Protein AF-0000000072482846 (afdb_homodimer)

Secondary structure (DSSP, 8-state):
-PPEEEEEEEE-STTSSHHHHHHHHHHS---TTPPPP-SEEEEEEEEEE-SSS--EEEEEEEEE-S-TT-HHHHHHHHTT-SEEEE---TTT--GGG--BGGGG-/-PPEEEEEEEE-STTSSHHHHHHHHHHS---TTPPPP-SEEEEEEEEEE-STT--EEEEEEEEE-S-TT-HHHHHHHHTT-SEEEE---TTT--GGG--BGGG--

Nearest PDB structures (foldseek):
  8p3h-assembly1_B  TM=8.013E-01  e=2.421E-08  Homo sapiens
  7opq-assembly1_B  TM=7.961E-01  e=3.567E-08  Homo sapiens
  7opr-assembly1_B  TM=8.068E-01  e=2.041E-07  Homo sapiens
  6hdu-assembly2_B  TM=8.375E-01  e=8.450E-07  Homo sapiens
  3bc1-assembly2_E  TM=7.506E-01  e=2.818E-07  Mus musculus

pLDDT: mean 81.74, std 16.28, range [35.56, 96.88]

Sequence (210 aa):
MEDLVYKIIVIGSVSVGKSNITSRFCDGAFYPDLVPTLGMDFKYRSCNTLEKNSRCVRLQVWDTSGQDDFVTLTTAFYRNCQGALLCFDLRTDSPSRILISGMSGMEDLVYKIIVIGSVSVGKSNITSRFCDGAFYPDLVPTLGMDFKYRSCNTLEKNSRCVRLQVWDTSGQDDFVTLTTAFYRNCQGALLCFDLRTDSPSRILISGMSG

Solvent-accessible surface area (backbone atoms only — not comparable to full-atom values): 11792 Å² total; per-residue (Å²): 123,76,66,44,76,45,34,34,32,38,40,36,49,69,83,61,44,60,67,41,52,49,33,35,70,44,68,70,39,82,56,95,81,66,74,75,59,75,63,67,47,81,52,53,35,55,28,32,40,75,54,94,82,52,32,46,37,33,42,38,39,38,39,46,31,36,71,63,82,46,48,73,75,42,42,66,63,50,56,83,40,72,28,32,36,37,38,72,42,79,90,82,39,53,68,70,35,64,35,66,57,50,59,72,113,121,76,67,45,79,44,34,33,33,38,41,38,48,68,82,59,45,60,67,41,51,49,34,35,70,42,67,70,38,80,57,96,81,65,74,75,59,77,62,66,46,79,51,53,36,56,27,33,41,75,55,94,83,53,30,45,37,34,44,38,39,38,39,46,31,39,72,64,81,46,47,71,74,41,42,66,63,49,58,84,39,73,28,32,37,36,37,71,41,77,91,82,38,53,69,69,35,64,34,66,57,54,60,71,114

InterPro domains:
  IPR001806 Small GTPase [PF00071] (7-92)
  IPR027417 P-loop containing nucleoside triphosphate hydrolase [G3DSA:3.40.50.300] (1-97)
  IPR027417 P-loop containing nucleoside triphosphate hydrolase [SSF52540] (2-91)
  IPR050227 Ras-related protein Rab [PTHR47977] (6-91)

Foldseek 3Di:
DAAAEAEEEEAEAAPLCQVQVVCCVQPVDGDPPDDQDDAKDKGKHWDWDDDPPIHIYMYIYIYGSNPPPPVVVVVVSCPRHPYYHYRHDVVPDPPVVVDPVVVPD/DAAAEAEEEEAEAAPLCQVQVVCCVQPVDGDPPDDQDDAKDKGKHWDWDDDPPIHIYMYIYIYGSNPPPPVPVVVVSCPRHPYYHYRHDVVPDPPVVVDPVVVPD

Structure (mmCIF, N/CA/C/O backbone):
data_AF-0000000072482846-model_v1
#
loop_
_entity.id
_entity.type
_entity.pdbx_description
1 polymer 'Small GTP-binding protein Rab7, putative'
#
loop_
_atom_site.group_PDB
_atom_site.id
_atom_site.type_symbol
_atom_site.label_atom_id
_atom_site.label_alt_id
_atom_site.label_comp_id
_atom_site.label_asym_id
_atom_site.label_entity_id
_atom_site.label_seq_id
_atom_site.pdbx_PDB_ins_code
_atom_site.Cartn_x
_atom_site.Cartn_y
_atom_site.Cartn_z
_atom_site.occupancy
_atom_site.B_iso_or_equiv
_atom_site.auth_seq_id
_atom_site.auth_comp_id
_atom_site.auth_asym_id
_atom_site.auth_atom_id
_atom_site.pdbx_PDB_model_num
ATOM 1 N N . MET A 1 1 ? 19.984 5.074 13.656 1 61.41 1 MET A N 1
ATOM 2 C CA . MET A 1 1 ? 18.547 5.32 13.57 1 61.41 1 MET A CA 1
ATOM 3 C C . MET A 1 1 ? 17.781 4.02 13.344 1 61.41 1 MET A C 1
ATOM 5 O O . MET A 1 1 ? 18.312 3.076 12.758 1 61.41 1 MET A O 1
ATOM 9 N N . GLU A 1 2 ? 16.812 3.826 14.055 1 72.38 2 GLU A N 1
ATOM 10 C CA . GLU A 1 2 ? 16.094 2.553 14.133 1 72.38 2 GLU A CA 1
ATOM 11 C C . GLU A 1 2 ? 15.453 2.195 12.797 1 72.38 2 GLU A C 1
ATOM 13 O O . GLU A 1 2 ? 15.031 3.08 12.055 1 72.38 2 GLU A O 1
ATOM 18 N N . ASP A 1 3 ? 15.562 1.016 12.375 1 86.44 3 ASP A N 1
ATOM 19 C CA . ASP A 1 3 ? 14.922 0.433 11.195 1 86.44 3 ASP A CA 1
ATOM 20 C C . ASP A 1 3 ? 13.406 0.573 11.266 1 86.44 3 ASP A C 1
ATOM 22 O O . ASP A 1 3 ? 12.828 0.642 12.359 1 86.44 3 ASP A O 1
ATOM 26 N N . LEU A 1 4 ? 12.805 0.999 10.203 1 91.12 4 LEU A N 1
ATOM 27 C CA . LEU A 1 4 ? 11.352 1.052 10.102 1 91.12 4 LEU A CA 1
ATOM 28 C C . LEU A 1 4 ? 10.797 -0.228 9.484 1 91.12 4 LEU A C 1
ATOM 30 O O . LEU A 1 4 ? 11.367 -0.748 8.516 1 91.12 4 LEU A O 1
ATOM 34 N N . VAL A 1 5 ? 9.805 -0.798 10.211 1 94.69 5 VAL A N 1
ATOM 35 C CA . VAL A 1 5 ? 9.148 -1.988 9.688 1 94.69 5 VAL A CA 1
ATOM 36 C C . VAL A 1 5 ? 7.66 -1.71 9.492 1 94.69 5 VAL A C 1
ATOM 38 O O . VAL A 1 5 ? 6.992 -1.206 10.398 1 94.69 5 VAL A O 1
ATOM 41 N N . TYR A 1 6 ? 7.207 -1.953 8.344 1 95.12 6 TYR A N 1
ATOM 42 C CA . TYR A 1 6 ? 5.789 -1.844 8.023 1 95.12 6 TYR A CA 1
ATO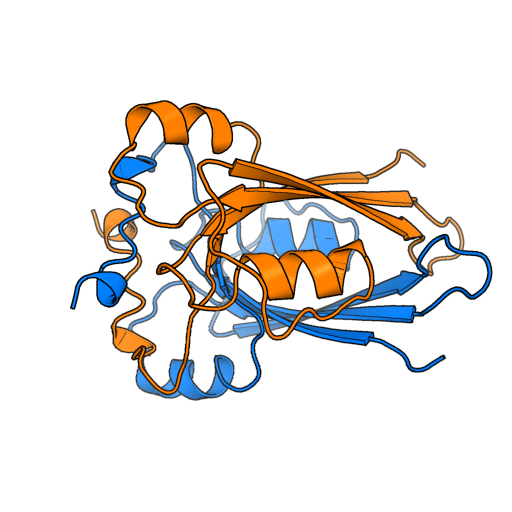M 43 C C . TYR A 1 6 ? 5.227 -3.188 7.578 1 95.12 6 TYR A C 1
ATOM 45 O O . TYR A 1 6 ? 5.902 -3.947 6.879 1 95.12 6 TYR A O 1
ATOM 53 N N . LYS A 1 7 ? 4.012 -3.391 8.047 1 95.19 7 LYS A N 1
ATOM 54 C CA . LYS A 1 7 ? 3.283 -4.59 7.645 1 95.19 7 LYS A CA 1
ATOM 55 C C . LYS A 1 7 ? 2.027 -4.23 6.855 1 95.19 7 LYS A C 1
ATOM 57 O O . LYS A 1 7 ? 1.221 -3.41 7.301 1 95.19 7 LYS A O 1
ATOM 62 N N . ILE A 1 8 ? 1.894 -4.887 5.648 1 93.5 8 ILE A N 1
ATOM 63 C CA . ILE A 1 8 ? 0.659 -4.719 4.887 1 93.5 8 ILE A CA 1
ATOM 64 C C . ILE A 1 8 ? 0.145 -6.082 4.43 1 93.5 8 ILE A C 1
ATOM 66 O O . ILE A 1 8 ? 0.91 -7.047 4.352 1 93.5 8 ILE A O 1
ATOM 70 N N . ILE A 1 9 ? -1.204 -6.07 4.23 1 90.62 9 ILE A N 1
ATOM 71 C CA . ILE A 1 9 ? -1.851 -7.23 3.625 1 90.62 9 ILE A CA 1
ATOM 72 C C . ILE A 1 9 ? -2.383 -6.863 2.242 1 90.62 9 ILE A C 1
ATOM 74 O O . ILE A 1 9 ? -2.891 -5.758 2.039 1 90.62 9 ILE A O 1
ATOM 78 N N . VAL A 1 10 ? -2.158 -7.82 1.276 1 90.38 10 VAL A N 1
ATOM 79 C CA . VAL A 1 10 ? -2.627 -7.582 -0.085 1 90.38 10 VAL A CA 1
ATOM 80 C C . VAL A 1 10 ? -3.975 -8.266 -0.295 1 90.38 10 VAL A C 1
ATOM 82 O O . VAL A 1 10 ? -4.113 -9.469 -0.057 1 90.38 10 VAL A O 1
ATOM 85 N N . ILE A 1 11 ? -4.91 -7.453 -0.709 1 84.94 11 ILE A N 1
ATOM 86 C CA . ILE A 1 11 ? -6.262 -7.969 -0.899 1 84.94 11 ILE A CA 1
ATOM 87 C C . ILE A 1 11 ? -6.777 -7.57 -2.281 1 84.94 11 ILE A C 1
ATOM 89 O O . ILE A 1 11 ? -6.234 -6.66 -2.914 1 84.94 11 ILE A O 1
ATOM 93 N N . GLY A 1 12 ? -7.844 -8.359 -2.711 1 84.19 12 GLY A N 1
ATOM 94 C CA . GLY A 1 12 ? -8.43 -8.188 -4.031 1 84.19 12 GLY A CA 1
ATOM 95 C C . GLY A 1 12 ? -8.953 -9.484 -4.621 1 84.19 12 GLY A C 1
ATOM 96 O O . GLY A 1 12 ? -8.766 -10.555 -4.039 1 84.19 12 GLY A O 1
ATOM 97 N N . SER A 1 13 ? -9.578 -9.367 -5.746 1 82.44 13 SER A N 1
ATOM 98 C CA . SER A 1 13 ? -10.18 -10.547 -6.375 1 82.44 13 SER A CA 1
ATOM 99 C C . SER A 1 13 ? -9.109 -11.547 -6.801 1 82.44 13 SER A C 1
ATOM 101 O O . SER A 1 13 ? -7.961 -11.172 -7.047 1 82.44 13 SER A O 1
ATOM 103 N N . VAL A 1 14 ? -9.539 -12.781 -6.84 1 84.31 14 VAL A N 1
ATOM 104 C CA . VAL A 1 14 ? -8.664 -13.836 -7.34 1 84.31 14 VAL A CA 1
ATOM 105 C C . VAL A 1 14 ? -8.18 -13.484 -8.742 1 84.31 14 VAL A C 1
ATOM 107 O O . VAL A 1 14 ? -8.961 -13.016 -9.578 1 84.31 14 VAL A O 1
ATOM 110 N N . SER A 1 15 ? -6.883 -13.688 -9.008 1 87.88 15 SER A N 1
ATOM 111 C CA . SER A 1 15 ? -6.242 -13.602 -10.312 1 87.88 15 SER A CA 1
ATOM 112 C C . SER A 1 15 ? -6.184 -12.156 -10.805 1 87.88 15 SER A C 1
ATOM 114 O O . SER A 1 15 ? -5.953 -11.906 -11.992 1 87.88 15 SER A O 1
ATOM 116 N N . VAL A 1 16 ? -6.434 -11.242 -9.883 1 86.94 16 VAL A N 1
ATOM 117 C CA . VAL A 1 16 ? -6.414 -9.844 -10.305 1 86.94 16 VAL A CA 1
ATOM 118 C C . VAL A 1 16 ? -4.973 -9.383 -10.492 1 86.94 16 VAL A C 1
ATOM 120 O O . VAL A 1 16 ? -4.723 -8.32 -11.078 1 86.94 16 VAL A O 1
ATOM 123 N N . GLY A 1 17 ? -3.93 -10.125 -9.867 1 91.62 17 GLY A N 1
ATOM 124 C CA . GLY A 1 17 ? -2.535 -9.742 -10.008 1 91.62 17 GLY A CA 1
ATOM 125 C C . GLY A 1 17 ? -1.854 -9.477 -8.68 1 91.62 17 GLY A C 1
ATOM 126 O O . GLY A 1 17 ? -0.788 -8.859 -8.633 1 91.62 17 GLY A O 1
ATOM 127 N N . LYS A 1 18 ? -2.469 -9.914 -7.566 1 92.19 18 LYS A N 1
ATOM 128 C CA . LYS A 1 18 ? -1.923 -9.664 -6.234 1 92.19 18 LYS A CA 1
ATOM 129 C C . LYS A 1 18 ? -0.516 -10.242 -6.102 1 92.19 18 LYS A C 1
ATOM 131 O O . LYS A 1 18 ? 0.411 -9.539 -5.691 1 92.19 18 LYS A O 1
ATOM 136 N N . SER A 1 19 ? -0.382 -11.5 -6.496 1 94.81 19 SER A N 1
ATOM 137 C CA . SER A 1 19 ? 0.907 -12.172 -6.344 1 94.81 19 SER A CA 1
ATOM 138 C C . SER A 1 19 ? 1.947 -11.578 -7.293 1 94.81 19 SER A C 1
ATOM 140 O O . SER A 1 19 ? 3.127 -11.492 -6.949 1 94.81 19 SER A O 1
ATOM 142 N N . ASN A 1 20 ? 1.511 -11.172 -8.453 1 95.5 20 ASN A N 1
ATOM 143 C CA . ASN A 1 20 ? 2.471 -10.586 -9.383 1 95.5 20 ASN A CA 1
ATOM 144 C C . ASN A 1 20 ? 2.938 -9.211 -8.914 1 95.5 20 ASN A C 1
ATOM 146 O O . ASN A 1 20 ? 4.113 -8.867 -9.055 1 95.5 20 ASN A O 1
ATOM 150 N N . ILE A 1 21 ? 2.088 -8.422 -8.375 1 94.62 21 ILE A N 1
ATOM 151 C CA . ILE A 1 21 ? 2.49 -7.129 -7.824 1 94.62 21 ILE A CA 1
ATOM 152 C C . ILE A 1 21 ? 3.438 -7.336 -6.648 1 94.62 21 ILE A C 1
ATOM 154 O O . ILE A 1 21 ? 4.426 -6.613 -6.504 1 94.62 21 ILE A O 1
ATOM 158 N N . THR A 1 22 ? 3.088 -8.289 -5.777 1 96.19 22 THR A N 1
ATOM 159 C CA . THR A 1 22 ? 3.943 -8.602 -4.637 1 96.19 22 THR A CA 1
ATOM 160 C C . THR A 1 22 ? 5.336 -9.023 -5.102 1 96.19 22 THR A C 1
ATOM 162 O O . THR A 1 22 ? 6.344 -8.531 -4.594 1 96.19 22 THR A O 1
ATOM 165 N N . SER A 1 23 ? 5.43 -9.875 -6.086 1 95.81 23 SER A N 1
ATOM 166 C CA . SER A 1 23 ? 6.715 -10.344 -6.594 1 95.81 23 SER A CA 1
ATOM 167 C C . SER A 1 23 ? 7.488 -9.219 -7.266 1 95.81 23 SER A C 1
ATOM 169 O O . SER A 1 23 ? 8.711 -9.117 -7.117 1 95.81 23 SER A O 1
ATOM 171 N N . ARG A 1 24 ? 6.805 -8.406 -8.016 1 92.56 24 ARG A N 1
ATOM 172 C CA . ARG A 1 24 ? 7.473 -7.289 -8.672 1 92.56 24 ARG A CA 1
ATOM 173 C C . ARG A 1 24 ? 8.055 -6.32 -7.648 1 92.56 24 ARG A C 1
ATOM 175 O O . ARG A 1 24 ? 9.188 -5.867 -7.789 1 92.56 24 ARG A O 1
ATOM 182 N N . PHE A 1 25 ? 7.262 -6.066 -6.652 1 93 25 PHE A N 1
ATOM 183 C CA . PHE A 1 25 ? 7.703 -5.129 -5.625 1 93 25 PHE A CA 1
ATOM 184 C C . PHE A 1 25 ? 8.82 -5.738 -4.785 1 93 25 PHE A C 1
ATOM 186 O O . PHE A 1 25 ? 9.828 -5.082 -4.52 1 93 25 PHE A O 1
ATOM 193 N N . CYS A 1 26 ? 8.688 -6.941 -4.352 1 94.88 26 CYS A N 1
ATOM 194 C CA . CYS A 1 26 ? 9.586 -7.527 -3.363 1 94.88 26 CYS A CA 1
ATOM 195 C C . CYS A 1 26 ? 10.797 -8.164 -4.039 1 94.88 26 CYS A C 1
ATOM 197 O O . CYS A 1 26 ? 11.898 -8.148 -3.494 1 94.88 26 CYS A O 1
ATOM 199 N N . ASP A 1 27 ? 10.602 -8.742 -5.219 1 91.88 27 ASP A N 1
ATOM 200 C CA . ASP A 1 27 ? 11.648 -9.555 -5.84 1 91.88 27 ASP A CA 1
ATOM 201 C C . ASP A 1 27 ? 12.141 -8.914 -7.137 1 91.88 27 ASP A C 1
ATOM 203 O O . ASP A 1 27 ? 13.156 -9.328 -7.695 1 91.88 27 ASP A O 1
ATOM 207 N N . GLY A 1 28 ? 11.453 -7.973 -7.609 1 89.19 28 GLY A N 1
ATOM 208 C CA . GLY A 1 28 ? 11.805 -7.395 -8.891 1 89.19 28 GLY A CA 1
ATOM 209 C C . GLY A 1 28 ? 11.523 -8.32 -10.062 1 89.19 28 GLY A C 1
ATOM 210 O O . GLY A 1 28 ? 12.211 -8.266 -11.086 1 89.19 28 GLY A O 1
ATOM 211 N N . ALA A 1 29 ? 10.516 -9.133 -9.867 1 91.88 29 ALA A N 1
ATOM 212 C CA . ALA A 1 29 ? 10.234 -10.141 -10.875 1 91.88 29 ALA A CA 1
ATOM 213 C C . ALA A 1 29 ? 8.75 -10.156 -11.242 1 91.88 29 ALA A C 1
ATOM 215 O O . ALA A 1 29 ? 7.895 -9.914 -10.391 1 91.88 29 ALA A O 1
ATOM 216 N N . PHE A 1 30 ? 8.523 -10.375 -12.555 1 93.06 30 PHE A N 1
ATOM 217 C CA . PHE A 1 30 ? 7.176 -10.562 -13.07 1 93.06 30 PHE A CA 1
ATOM 218 C C . PHE A 1 30 ? 7.004 -11.969 -13.633 1 93.06 30 PHE A C 1
ATOM 220 O O . PHE A 1 30 ? 7.816 -12.422 -14.438 1 93.06 30 PHE A O 1
ATOM 227 N N . TYR A 1 31 ? 5.883 -12.641 -13.211 1 95.31 31 TYR A N 1
ATOM 228 C CA . TYR A 1 31 ? 5.586 -14.008 -13.641 1 95.31 31 TYR A CA 1
ATOM 229 C C . TYR A 1 31 ? 4.25 -14.07 -14.367 1 95.31 31 TYR A C 1
ATOM 231 O O . TYR A 1 31 ? 3.191 -14.141 -13.742 1 95.31 31 TYR A O 1
ATOM 239 N N . PRO A 1 32 ? 4.254 -14.148 -15.719 1 93.25 32 PRO A N 1
ATOM 240 C CA . PRO A 1 32 ? 3.014 -14.109 -16.5 1 93.25 32 PRO A CA 1
ATOM 241 C C . PRO A 1 32 ? 2.098 -15.297 -16.219 1 93.25 32 PRO A C 1
ATOM 243 O O . PRO A 1 32 ? 0.879 -15.195 -16.375 1 93.25 32 PRO A O 1
ATOM 246 N N . ASP A 1 33 ? 2.693 -16.422 -15.82 1 93.81 33 ASP A N 1
ATOM 247 C CA . ASP A 1 33 ? 1.901 -17.625 -15.625 1 93.81 33 ASP A CA 1
ATOM 248 C C . ASP A 1 33 ? 1.811 -17.984 -14.141 1 93.81 33 ASP A C 1
ATOM 250 O O . ASP A 1 33 ? 1.802 -19.172 -13.781 1 93.81 33 ASP A O 1
ATOM 254 N N . LEU A 1 34 ? 1.766 -17.016 -13.375 1 91.94 34 LEU A N 1
ATOM 255 C CA . LEU A 1 34 ? 1.727 -17.25 -11.938 1 91.94 34 LEU A CA 1
ATOM 256 C C . LEU A 1 34 ? 0.382 -17.844 -11.523 1 91.94 34 LEU A C 1
ATOM 258 O O . LEU A 1 34 ? -0.67 -17.359 -11.938 1 91.94 34 LEU A O 1
ATOM 262 N N . VAL A 1 35 ? 0.401 -18.984 -10.75 1 91.81 35 VAL A N 1
ATOM 263 C CA . VAL A 1 35 ? -0.815 -19.641 -10.297 1 91.81 35 VAL A CA 1
ATOM 264 C C . VAL A 1 35 ? -1.396 -18.891 -9.094 1 91.81 35 VAL A C 1
ATOM 266 O O . VAL A 1 35 ? -0.655 -18.328 -8.297 1 91.81 35 VAL A O 1
ATOM 269 N N . PRO A 1 36 ? -2.734 -18.875 -8.922 1 91.25 36 PRO A N 1
ATOM 270 C CA . PRO A 1 36 ? -3.363 -18.188 -7.793 1 91.25 36 PRO A CA 1
ATOM 271 C C . PRO A 1 36 ? -2.828 -18.656 -6.445 1 91.25 36 PRO A C 1
ATOM 273 O O . PRO A 1 36 ? -2.543 -19.859 -6.273 1 91.25 36 PRO A O 1
ATOM 276 N N . THR A 1 37 ? -2.623 -17.719 -5.559 1 88.81 37 THR A N 1
ATOM 277 C CA . THR A 1 37 ? -2.123 -18.031 -4.223 1 88.81 37 THR A CA 1
ATOM 278 C C . THR A 1 37 ? -3.119 -18.891 -3.457 1 88.81 37 THR A C 1
ATOM 280 O O . THR A 1 37 ? -4.316 -18.594 -3.434 1 88.81 37 THR A O 1
ATOM 283 N N . LEU A 1 38 ? -2.617 -19.938 -3.002 1 85.94 38 LEU A N 1
ATOM 284 C CA . LEU A 1 38 ? -3.414 -20.75 -2.088 1 85.94 38 LEU A CA 1
ATOM 285 C C . LEU A 1 38 ? -3.127 -20.375 -0.638 1 85.94 38 LEU A C 1
ATOM 287 O O . LEU A 1 38 ? -2.006 -20.547 -0.156 1 85.94 38 LEU A O 1
ATOM 291 N N . GLY A 1 39 ? -4.23 -19.797 0.011 1 84 39 GLY A N 1
ATOM 292 C CA . GLY A 1 39 ? -3.998 -19.312 1.363 1 84 39 GLY A CA 1
ATOM 293 C C . GLY A 1 39 ? -3.312 -17.969 1.403 1 84 39 GLY A C 1
ATOM 294 O O . GLY A 1 39 ? -3.85 -16.969 0.904 1 84 39 GLY A O 1
ATOM 295 N N . MET A 1 40 ? -2.088 -18 2.018 1 88.44 40 MET A N 1
ATOM 296 C CA . MET A 1 40 ? -1.337 -16.766 2.137 1 88.44 40 MET A CA 1
ATOM 297 C C . MET A 1 40 ? 0.149 -16.984 1.89 1 88.44 40 MET A C 1
ATOM 299 O O . MET A 1 40 ? 0.674 -18.062 2.195 1 88.44 40 MET A O 1
ATOM 303 N N . ASP A 1 41 ? 0.739 -16.031 1.291 1 92.12 41 ASP A N 1
ATOM 304 C CA .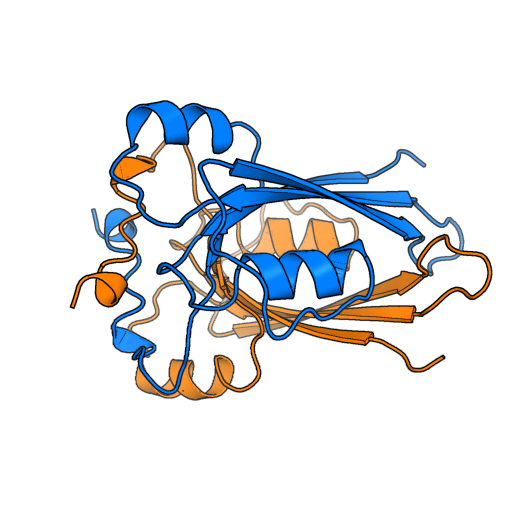 ASP A 1 41 ? 2.186 -15.984 1.101 1 92.12 41 ASP A CA 1
ATOM 305 C C . ASP A 1 41 ? 2.791 -14.742 1.748 1 92.12 41 ASP A C 1
ATOM 307 O O . ASP A 1 41 ? 2.119 -13.719 1.882 1 92.12 41 ASP A O 1
ATOM 311 N N . PHE A 1 42 ? 3.988 -14.984 2.266 1 94.56 42 PHE A N 1
ATOM 312 C CA . PHE A 1 42 ? 4.691 -13.883 2.902 1 94.56 42 PHE A CA 1
ATOM 313 C C . PHE A 1 42 ? 5.953 -13.523 2.123 1 94.56 42 PHE A C 1
ATOM 315 O O . PHE A 1 42 ? 6.719 -14.406 1.729 1 94.56 42 PHE A O 1
ATOM 322 N N . LYS A 1 43 ? 6.125 -12.227 1.782 1 96.69 43 LYS A N 1
ATOM 323 C CA . LYS A 1 43 ? 7.352 -11.672 1.216 1 96.69 43 LYS A CA 1
ATOM 324 C C . LYS A 1 43 ? 7.73 -10.367 1.903 1 96.69 43 LYS A C 1
ATOM 326 O O . LYS A 1 43 ? 6.949 -9.82 2.688 1 96.69 43 LYS A O 1
ATOM 331 N N . TYR A 1 44 ? 8.953 -9.938 1.692 1 96.19 44 TYR A N 1
ATOM 332 C CA . TYR A 1 44 ? 9.367 -8.641 2.207 1 96.19 44 TYR A CA 1
ATOM 333 C C . TYR A 1 44 ? 10.383 -7.988 1.284 1 96.19 44 TYR A C 1
ATOM 335 O O . TYR A 1 44 ? 10.984 -8.656 0.436 1 96.19 44 TYR A O 1
ATOM 343 N N . ARG A 1 45 ? 10.461 -6.73 1.37 1 94.88 45 ARG A N 1
ATOM 344 C CA . ARG A 1 45 ? 11.555 -5.973 0.768 1 94.88 45 ARG A CA 1
ATOM 345 C C . ARG A 1 45 ? 12.18 -5.02 1.779 1 94.88 45 ARG A C 1
ATOM 347 O O . ARG A 1 45 ? 11.477 -4.371 2.551 1 94.88 45 ARG A O 1
ATOM 354 N N . SER A 1 46 ? 13.469 -5.016 1.765 1 94.88 46 SER A N 1
ATOM 355 C CA . SER A 1 46 ? 14.234 -4.035 2.527 1 94.88 46 SER A CA 1
ATOM 356 C C . SER A 1 46 ? 14.883 -3.002 1.611 1 94.88 46 SER A C 1
ATOM 358 O O . SER A 1 46 ? 15.391 -3.348 0.543 1 94.88 46 SER A O 1
ATOM 360 N N . CYS A 1 47 ? 14.758 -1.766 2.002 1 94.94 47 CYS A N 1
ATOM 361 C CA . CYS A 1 47 ? 15.32 -0.653 1.249 1 94.94 47 CYS A CA 1
ATOM 362 C C . CYS A 1 47 ? 15.945 0.376 2.184 1 94.94 47 CYS A C 1
ATOM 364 O O . CYS A 1 47 ? 15.555 0.481 3.348 1 94.94 47 CYS A O 1
ATOM 366 N N . ASN A 1 48 ? 16.938 1.086 1.613 1 94.38 48 ASN A N 1
ATOM 367 C CA . ASN A 1 48 ? 17.516 2.201 2.354 1 94.38 48 ASN A CA 1
ATOM 368 C C . ASN A 1 48 ? 16.984 3.543 1.855 1 94.38 48 ASN A C 1
ATOM 370 O O . ASN A 1 48 ? 16.922 3.777 0.648 1 94.38 48 ASN A O 1
ATOM 374 N N . THR A 1 49 ? 16.516 4.391 2.9 1 92.75 49 THR A N 1
ATOM 375 C CA . THR A 1 49 ? 16.125 5.738 2.518 1 92.75 49 THR A CA 1
ATOM 376 C C . THR A 1 49 ? 17.328 6.535 2.016 1 92.75 49 THR A C 1
ATOM 378 O O . THR A 1 49 ? 18.469 6.117 2.197 1 92.75 49 THR A O 1
ATOM 381 N N . LEU A 1 50 ? 17.062 7.621 1.346 1 91.44 50 LEU A N 1
ATOM 382 C CA . LEU A 1 50 ? 18.141 8.312 0.642 1 91.44 50 LEU A CA 1
ATOM 383 C C . LEU A 1 50 ? 18.625 9.516 1.447 1 91.44 50 LEU A C 1
ATOM 385 O O . LEU A 1 50 ? 19.547 10.219 1.022 1 91.44 50 LEU A O 1
ATOM 389 N N . GLU A 1 51 ? 18.203 9.734 2.613 1 88.31 51 GLU A N 1
ATOM 390 C CA . GLU A 1 51 ? 18.672 10.852 3.432 1 88.31 51 GLU A CA 1
ATOM 391 C C . GLU A 1 51 ? 20.062 10.586 4.004 1 88.31 51 GLU A C 1
ATOM 393 O O . GLU A 1 51 ? 20.562 9.461 3.934 1 88.31 51 GLU A O 1
ATOM 398 N N . LYS A 1 52 ? 20.781 11.656 4.492 1 87.69 52 LYS A N 1
ATOM 399 C CA . LYS A 1 52 ? 22.141 11.578 5.039 1 87.69 52 LYS A CA 1
ATOM 400 C C . LYS A 1 52 ? 22.234 10.516 6.125 1 87.69 52 LYS A C 1
ATOM 402 O O . LYS A 1 52 ? 23.172 9.711 6.133 1 87.69 52 LYS A O 1
ATOM 407 N N . ASN A 1 53 ? 21.328 10.5 7.09 1 89 53 ASN A N 1
ATOM 408 C CA . ASN A 1 53 ? 21.219 9.438 8.086 1 89 53 ASN A CA 1
ATOM 409 C C . ASN A 1 53 ? 20.234 8.352 7.633 1 89 53 ASN A C 1
ATOM 411 O O . ASN A 1 53 ? 19.156 8.219 8.195 1 89 53 ASN A O 1
ATOM 415 N N . SER A 1 54 ? 20.781 7.59 6.629 1 89.19 54 SER A N 1
ATOM 416 C CA . SER A 1 54 ? 19.922 6.602 5.973 1 89.19 54 SER A CA 1
ATOM 417 C C . SER A 1 54 ? 19.328 5.625 6.98 1 89.19 54 SER A C 1
ATOM 419 O O . SER A 1 54 ? 20 5.211 7.926 1 89.19 54 SER A O 1
ATOM 421 N N . ARG A 1 55 ? 18.109 5.387 6.777 1 90.56 55 ARG A N 1
ATOM 422 C CA . ARG A 1 55 ? 17.406 4.375 7.555 1 90.56 55 ARG A CA 1
ATOM 423 C C . ARG A 1 55 ? 17.016 3.189 6.68 1 90.56 55 ARG A C 1
ATOM 425 O O . ARG A 1 55 ? 16.703 3.361 5.496 1 90.56 55 ARG A O 1
ATOM 432 N N . CYS A 1 56 ? 17.031 2 7.273 1 93.5 56 CYS A N 1
ATOM 433 C CA . CYS A 1 56 ? 16.516 0.821 6.59 1 93.5 56 CYS A CA 1
ATOM 434 C C . CYS A 1 56 ? 15.016 0.688 6.797 1 93.5 56 CYS A C 1
ATOM 436 O O . CYS A 1 56 ? 14.523 0.763 7.926 1 93.5 56 CYS A O 1
ATOM 438 N N . VAL A 1 57 ? 14.312 0.623 5.676 1 93.94 57 VAL A N 1
ATOM 439 C CA . VAL A 1 57 ? 12.875 0.374 5.695 1 93.94 57 VAL A CA 1
ATOM 440 C C . VAL A 1 57 ? 12.594 -1.046 5.211 1 93.94 57 VAL A C 1
ATOM 442 O O . VAL A 1 57 ? 13.062 -1.45 4.145 1 93.94 57 VAL A O 1
ATOM 445 N N . ARG A 1 58 ? 11.914 -1.755 6.023 1 94.94 58 ARG A N 1
ATOM 446 C CA . ARG A 1 58 ? 11.484 -3.096 5.645 1 94.94 58 ARG A CA 1
ATOM 447 C C . ARG A 1 58 ? 9.969 -3.166 5.516 1 94.94 58 ARG A C 1
ATOM 449 O O . ARG A 1 58 ? 9.242 -2.854 6.461 1 94.94 58 ARG A O 1
ATOM 456 N N . LEU A 1 59 ? 9.5 -3.516 4.383 1 95.75 59 LEU A N 1
ATOM 457 C CA . LEU A 1 59 ? 8.078 -3.725 4.141 1 95.75 59 LEU A CA 1
ATOM 458 C C . LEU A 1 59 ? 7.746 -5.215 4.109 1 95.75 59 LEU A C 1
ATOM 460 O O . LEU A 1 59 ? 8.25 -5.949 3.258 1 95.75 59 LEU A O 1
ATOM 464 N N . GLN A 1 60 ? 6.945 -5.605 5.125 1 96.81 60 GLN A N 1
ATOM 465 C CA . GLN A 1 60 ? 6.391 -6.953 5.16 1 96.81 60 GLN A CA 1
ATOM 466 C C . GLN A 1 60 ? 5.066 -7.027 4.41 1 96.81 60 GLN A C 1
ATOM 468 O O . GLN A 1 60 ? 4.145 -6.254 4.688 1 96.81 60 GLN A O 1
ATOM 473 N N . VAL A 1 61 ? 5 -7.973 3.465 1 96.25 61 VAL A N 1
ATOM 474 C CA . VAL A 1 61 ? 3.834 -8.086 2.592 1 96.25 61 VAL A CA 1
ATOM 475 C C . VAL A 1 61 ? 3.209 -9.469 2.746 1 96.25 61 VAL A C 1
ATOM 477 O O . VAL A 1 61 ? 3.85 -10.484 2.461 1 96.25 61 VAL A O 1
ATOM 480 N N . TRP A 1 62 ? 1.975 -9.469 3.234 1 93.31 62 TRP A N 1
ATOM 481 C CA . TRP A 1 62 ? 1.185 -10.695 3.316 1 93.31 62 TRP A CA 1
ATOM 482 C C . TRP A 1 62 ? 0.187 -10.781 2.166 1 93.31 62 TRP A C 1
ATOM 484 O O . TRP A 1 62 ? -0.767 -10 2.105 1 93.31 62 TRP A O 1
ATOM 494 N N . ASP A 1 63 ? 0.477 -11.664 1.228 1 92.69 63 ASP A N 1
ATOM 495 C CA . ASP A 1 63 ? -0.289 -11.867 0.001 1 92.69 63 ASP A CA 1
ATOM 496 C C . ASP A 1 63 ? -1.36 -12.938 0.191 1 92.69 63 ASP A C 1
ATOM 498 O O . ASP A 1 63 ? -1.055 -14.07 0.58 1 92.69 63 ASP A O 1
ATOM 502 N N . THR A 1 64 ? -2.617 -12.547 -0.132 1 87.06 64 THR A N 1
ATOM 503 C CA . THR A 1 64 ? -3.719 -13.453 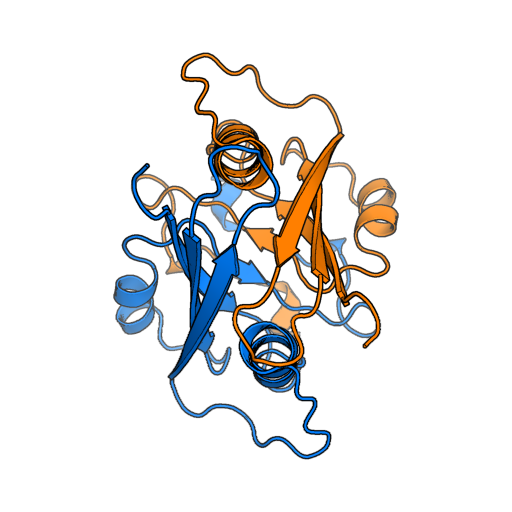0.169 1 87.06 64 THR A CA 1
ATOM 504 C C . THR A 1 64 ? -4.41 -13.906 -1.112 1 87.06 64 THR A C 1
ATOM 506 O O . THR A 1 64 ? -4.258 -13.281 -2.164 1 87.06 64 THR A O 1
ATOM 509 N N . SER A 1 65 ? -5.141 -15.031 -1.141 1 82.12 65 SER A N 1
ATOM 510 C CA . SER A 1 65 ? -5.879 -15.562 -2.283 1 82.12 65 SER A CA 1
ATOM 511 C C . SER A 1 65 ? -7.137 -14.75 -2.557 1 82.12 65 SER A C 1
ATOM 513 O O . SER A 1 65 ? -7.715 -14.836 -3.643 1 82.12 65 SER A O 1
ATOM 515 N N . GLY A 1 66 ? -7.434 -13.734 -1.89 1 64.31 66 GLY A N 1
ATOM 516 C CA . GLY A 1 66 ? -8.617 -12.93 -2.133 1 64.31 66 GLY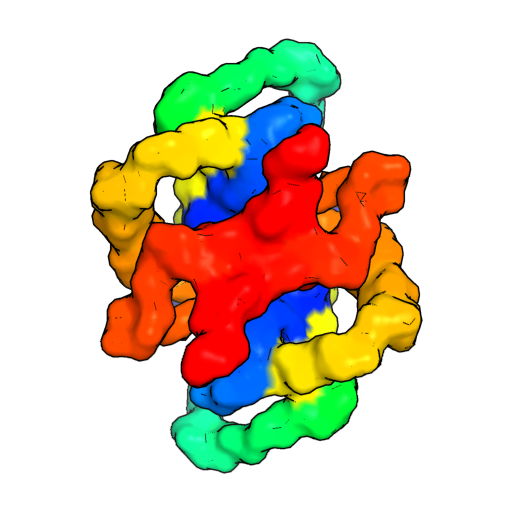 A CA 1
ATOM 517 C C . GLY A 1 66 ? -9.898 -13.594 -1.67 1 64.31 66 GLY A C 1
ATOM 518 O O . GLY A 1 66 ? -10.953 -12.961 -1.617 1 64.31 66 GLY A O 1
ATOM 519 N N . GLN A 1 67 ? -10.055 -14.961 -1.745 1 55 67 GLN A N 1
ATOM 520 C CA . GLN A 1 67 ? -11.312 -15.633 -1.451 1 55 67 GLN A CA 1
ATOM 521 C C . GLN A 1 67 ? -11.703 -15.461 0.013 1 55 67 GLN A C 1
ATOM 523 O O . GLN A 1 67 ? -11.086 -16.047 0.903 1 55 67 GLN A O 1
ATOM 528 N N . ASP A 1 68 ? -11.719 -14.383 0.455 1 51.28 68 ASP A N 1
ATOM 529 C CA . ASP A 1 68 ? -11.859 -14.07 1.874 1 51.28 68 ASP A CA 1
ATOM 530 C C . ASP A 1 68 ? -13.031 -14.836 2.49 1 51.28 68 ASP A C 1
ATOM 532 O O . ASP A 1 68 ? -14.078 -14.25 2.785 1 51.28 68 ASP A O 1
ATOM 536 N N . ASP A 1 69 ? -13.562 -15.844 1.908 1 45.56 69 ASP A N 1
ATOM 537 C CA . ASP A 1 69 ? -14.422 -16.484 2.904 1 45.56 69 ASP A CA 1
ATOM 538 C C . ASP A 1 69 ? -13.719 -16.562 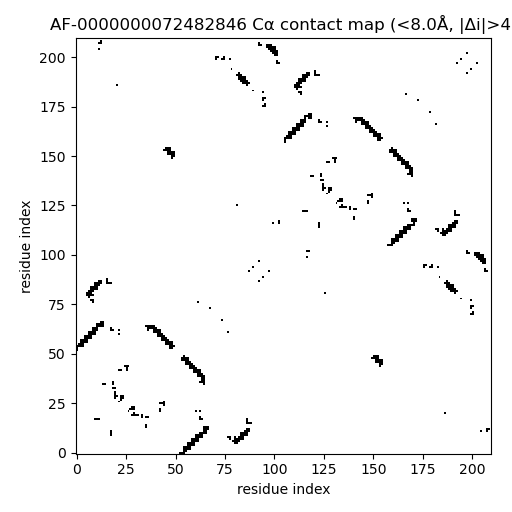4.258 1 45.56 69 ASP A C 1
ATOM 540 O O . ASP A 1 69 ? -14.312 -17 5.246 1 45.56 69 ASP A O 1
ATOM 544 N N . PHE A 1 70 ? -12.547 -16.297 4.359 1 45.91 70 PHE A N 1
ATOM 545 C CA . PHE A 1 70 ? -11.906 -16.688 5.609 1 45.91 70 PHE A CA 1
ATOM 546 C C . PHE A 1 70 ? -11.688 -15.477 6.512 1 45.91 70 PHE A C 1
ATOM 548 O O . PHE A 1 70 ? -10.562 -14.992 6.652 1 45.91 70 PHE A O 1
ATOM 555 N N . VAL A 1 71 ? -12.789 -14.852 6.949 1 48.03 71 VAL A N 1
ATOM 556 C CA . VAL A 1 71 ? -12.906 -13.664 7.785 1 48.03 71 VAL A CA 1
ATOM 557 C C . VAL A 1 71 ? -12.023 -13.82 9.023 1 48.03 71 VAL A C 1
ATOM 559 O O . VAL A 1 71 ? -11.266 -12.914 9.375 1 48.03 71 VAL A O 1
ATOM 562 N N . THR A 1 72 ? -12.453 -14.883 9.773 1 48.19 72 THR A N 1
ATOM 563 C CA . THR A 1 72 ? -11.797 -15.023 11.078 1 48.19 72 THR A CA 1
ATOM 564 C C . THR A 1 72 ? -10.289 -15.125 10.914 1 48.19 72 THR A C 1
ATOM 566 O O . THR A 1 72 ? -9.539 -14.453 11.617 1 48.19 72 THR A O 1
ATOM 569 N N . LEU A 1 73 ? -9.883 -16.094 10.148 1 53.03 73 LEU A N 1
ATOM 570 C CA . LEU A 1 73 ? -8.453 -16.328 9.953 1 53.03 73 LEU A CA 1
ATOM 571 C C . LEU A 1 73 ? -7.777 -15.102 9.344 1 53.03 73 LEU A C 1
ATOM 573 O O . LEU A 1 73 ? -6.621 -14.812 9.664 1 53.03 73 LEU A O 1
ATOM 577 N N . THR A 1 74 ? -8.625 -14.273 8.906 1 60.75 74 THR A N 1
ATOM 578 C CA . THR A 1 74 ? -8.086 -13.117 8.211 1 60.75 74 THR A CA 1
ATOM 579 C C . THR A 1 74 ? -7.805 -11.977 9.188 1 60.75 74 THR A C 1
ATOM 581 O O . THR A 1 74 ? -6.836 -11.234 9.023 1 60.75 74 THR A O 1
ATOM 584 N N . THR A 1 75 ? -8.469 -12.195 10.375 1 69.31 75 THR A N 1
ATOM 585 C CA . THR A 1 75 ? -8.32 -11.086 11.32 1 69.31 75 THR A CA 1
ATOM 586 C C . THR A 1 75 ? -6.902 -11.031 11.867 1 69.31 75 THR A C 1
ATOM 588 O O . THR A 1 75 ? -6.352 -9.945 12.078 1 69.31 75 THR A O 1
ATOM 591 N N . ALA A 1 76 ? -6.379 -12.227 12.062 1 76.5 76 ALA A N 1
ATOM 592 C CA . ALA A 1 76 ? -5.035 -12.289 12.633 1 76.5 76 ALA A CA 1
ATOM 593 C C . ALA A 1 76 ? -4.016 -11.633 11.703 1 76.5 76 ALA A C 1
ATOM 595 O O . ALA A 1 76 ? -3.055 -11.016 12.172 1 76.5 76 ALA A O 1
ATOM 596 N N . PHE A 1 77 ? -4.332 -11.617 10.516 1 79.75 77 PHE A N 1
ATOM 597 C CA . PHE A 1 77 ? -3.357 -11.094 9.562 1 79.75 77 PHE A CA 1
ATOM 598 C C . PHE A 1 77 ? -3.465 -9.578 9.453 1 79.75 77 PHE A C 1
ATOM 600 O O . PHE A 1 77 ? -2.529 -8.914 9 1 79.75 77 PHE A O 1
ATOM 607 N N . TYR A 1 78 ? -4.566 -9.172 9.984 1 82.88 78 TYR A N 1
ATOM 608 C CA . TYR A 1 78 ? -4.738 -7.727 9.953 1 82.88 78 TYR A CA 1
ATOM 609 C C . TYR A 1 78 ? -4.074 -7.066 11.156 1 82.88 78 TYR A C 1
ATOM 611 O O . TYR A 1 78 ? -3.814 -5.863 11.148 1 82.88 78 TYR A O 1
ATOM 619 N N . ARG A 1 79 ? -3.842 -7.93 12.062 1 85.19 79 ARG A N 1
ATOM 620 C CA . ARG A 1 79 ? -3.256 -7.359 13.273 1 85.19 79 ARG A CA 1
ATOM 621 C C . ARG A 1 79 ? -1.878 -6.773 12.992 1 85.19 79 ARG A C 1
ATOM 623 O O . ARG A 1 79 ? -1.064 -7.387 12.297 1 85.19 79 ARG A O 1
ATOM 630 N N . ASN A 1 80 ? -1.643 -5.57 13.469 1 88.62 80 ASN A N 1
ATOM 631 C CA . ASN A 1 80 ? -0.381 -4.844 13.383 1 88.62 80 ASN A CA 1
ATOM 632 C C . ASN A 1 80 ? -0.088 -4.395 11.953 1 88.62 80 ASN A C 1
ATOM 634 O O . ASN A 1 80 ? 1.024 -3.959 11.648 1 88.62 80 ASN A O 1
ATOM 638 N N . CYS A 1 81 ? -1.154 -4.516 11.109 1 90.81 81 CYS A N 1
ATOM 639 C CA . CYS A 1 81 ? -0.996 -3.969 9.766 1 90.81 81 CYS A CA 1
ATOM 640 C C . CYS A 1 81 ? -1.159 -2.453 9.773 1 90.81 81 CYS A C 1
ATOM 642 O O . CYS A 1 81 ? -2.031 -1.922 10.461 1 90.81 81 CYS A O 1
ATOM 644 N N . GLN A 1 82 ? -0.329 -1.739 8.969 1 89.88 82 GLN A N 1
ATOM 645 C CA . GLN A 1 82 ? -0.489 -0.301 8.773 1 89.88 82 GLN A CA 1
ATOM 646 C C . GLN A 1 82 ? -1.548 -0 7.719 1 89.88 82 GLN A C 1
ATOM 648 O O . GLN A 1 82 ? -2.035 1.128 7.625 1 89.88 82 GLN A O 1
ATOM 653 N N . GLY A 1 83 ? -1.944 -1.008 6.871 1 88.44 83 GLY A N 1
ATOM 654 C CA . GLY A 1 83 ? -2.98 -0.906 5.859 1 88.44 83 GLY A CA 1
ATOM 655 C C . GLY A 1 83 ? -3.076 -2.137 4.977 1 88.44 83 GLY A C 1
ATOM 656 O O . GLY A 1 83 ? -2.279 -3.066 5.113 1 88.44 83 GLY A O 1
ATOM 657 N N . ALA A 1 84 ? -4.145 -2.121 4.242 1 88.69 84 ALA A N 1
ATOM 658 C CA . ALA A 1 84 ? -4.332 -3.162 3.234 1 88.69 84 ALA A CA 1
ATOM 659 C C . ALA A 1 84 ? -4.137 -2.607 1.828 1 88.69 84 ALA A C 1
ATOM 661 O O . ALA A 1 84 ? -4.691 -1.561 1.483 1 88.69 84 ALA A O 1
ATOM 662 N N . LEU A 1 85 ? -3.268 -3.314 1.085 1 91.19 85 LEU A N 1
ATOM 663 C CA . LEU A 1 85 ? -3.139 -2.955 -0.323 1 91.19 85 LEU A CA 1
ATOM 664 C C . LEU A 1 85 ? -4.219 -3.633 -1.159 1 91.19 85 LEU A C 1
ATOM 666 O O . LEU A 1 85 ? -4.168 -4.844 -1.378 1 91.19 85 LEU A O 1
ATOM 670 N N . LEU A 1 86 ? -5.121 -2.842 -1.584 1 86.62 86 LEU A N 1
ATOM 671 C CA . LEU A 1 86 ? -6.195 -3.326 -2.445 1 86.62 86 LEU A CA 1
ATOM 672 C C . LEU A 1 86 ? -5.77 -3.299 -3.91 1 86.62 86 LEU A C 1
ATOM 674 O O . LEU A 1 86 ? -5.508 -2.229 -4.465 1 86.62 86 LEU A O 1
ATOM 678 N N . CYS A 1 87 ? -5.672 -4.48 -4.461 1 88.75 87 CYS A N 1
ATOM 679 C CA . CYS A 1 87 ? -5.395 -4.594 -5.887 1 88.75 87 CYS A CA 1
ATOM 680 C C . CYS A 1 87 ? -6.688 -4.676 -6.691 1 88.75 87 CYS A C 1
ATOM 682 O O . CYS A 1 87 ? -7.641 -5.336 -6.273 1 88.75 87 CYS A O 1
ATOM 684 N N . PHE A 1 88 ? -6.738 -3.914 -7.785 1 84.38 88 PHE A N 1
ATOM 685 C CA . PHE A 1 88 ? -7.918 -3.871 -8.641 1 84.38 88 PHE A CA 1
ATOM 686 C C . PHE A 1 88 ? -7.516 -3.785 -10.109 1 84.38 88 PHE A C 1
ATOM 688 O O . PHE A 1 88 ? -6.355 -3.506 -10.43 1 84.38 88 PHE A O 1
ATOM 695 N N . ASP A 1 89 ? -8.414 -4.211 -10.922 1 82.5 89 ASP A N 1
ATOM 696 C CA . ASP A 1 89 ? -8.297 -4.051 -12.367 1 82.5 89 ASP A CA 1
ATOM 697 C C . ASP A 1 89 ? -9.281 -3.004 -12.891 1 82.5 89 ASP A C 1
ATOM 699 O O . ASP A 1 89 ? -10.492 -3.225 -12.883 1 82.5 89 ASP A O 1
ATOM 703 N N . LEU A 1 90 ? -8.719 -1.92 -13.383 1 77.12 90 LEU A N 1
ATOM 704 C CA . LEU A 1 90 ? -9.578 -0.816 -13.789 1 77.12 90 LEU A CA 1
ATOM 705 C C . LEU A 1 90 ? -10.383 -1.178 -15.039 1 77.12 90 LEU A C 1
ATOM 707 O O . LEU A 1 90 ? -11.359 -0.506 -15.367 1 77.12 90 LEU A O 1
ATOM 711 N N . ARG A 1 91 ? -9.961 -2.227 -15.742 1 76.75 91 ARG A N 1
ATOM 712 C CA . ARG A 1 91 ? -10.719 -2.66 -16.906 1 76.75 91 ARG A CA 1
ATOM 713 C C . ARG A 1 91 ? -12.008 -3.363 -16.5 1 76.75 91 ARG A C 1
ATOM 715 O O . ARG A 1 91 ? -13 -3.334 -17.234 1 76.75 91 ARG A O 1
ATOM 722 N N . THR A 1 92 ? -11.977 -4.012 -15.344 1 74.69 92 THR A N 1
ATOM 723 C CA . THR A 1 92 ? -13.117 -4.809 -14.906 1 74.69 92 THR A CA 1
ATOM 724 C C . THR A 1 92 ? -13.75 -4.207 -13.664 1 74.69 92 THR A C 1
ATOM 726 O O . THR A 1 92 ? -14.953 -4.371 -13.43 1 74.69 92 THR A O 1
ATOM 729 N N . ASP A 1 93 ? -12.883 -3.504 -12.906 1 71.75 93 ASP A N 1
ATOM 730 C CA . ASP A 1 93 ? -13.359 -2.941 -11.648 1 71.75 93 ASP A CA 1
ATOM 731 C C . ASP A 1 93 ? -13.641 -1.447 -11.789 1 71.75 93 ASP A C 1
ATOM 733 O O . ASP A 1 93 ? -12.93 -0.739 -12.508 1 71.75 93 ASP A O 1
ATOM 737 N N . SER A 1 94 ? -14.875 -1.033 -11.32 1 64.5 94 SER A N 1
ATOM 738 C CA . SER A 1 94 ? -15.141 0.4 -11.273 1 64.5 94 SER A CA 1
ATOM 739 C C . SER A 1 94 ? -14.625 1.015 -9.977 1 64.5 94 SER A C 1
ATOM 741 O O . SER A 1 94 ? -14.828 0.458 -8.898 1 64.5 94 SER A O 1
ATOM 743 N N . PRO A 1 95 ? -13.852 2.098 -10.133 1 63.06 95 PRO A N 1
ATOM 744 C CA . PRO A 1 95 ? -13.422 2.777 -8.906 1 63.06 95 PRO A CA 1
ATOM 745 C C . PRO A 1 95 ? -14.57 3.023 -7.938 1 63.06 95 PRO A C 1
ATOM 747 O O . PRO A 1 95 ? -14.383 2.961 -6.723 1 63.06 95 PRO A O 1
ATOM 750 N N . SER A 1 96 ? -15.75 3.27 -8.516 1 61.47 96 SER A N 1
ATOM 751 C CA . SER A 1 96 ? -16.922 3.541 -7.68 1 61.47 96 SER A CA 1
ATOM 752 C C . SER A 1 96 ? -17.297 2.324 -6.84 1 61.47 96 SER A C 1
ATOM 754 O O . SER A 1 96 ? -17.938 2.455 -5.801 1 61.47 96 SER A O 1
ATOM 756 N N . ARG A 1 97 ? -16.969 1.321 -7.398 1 58.88 97 ARG A N 1
ATOM 757 C CA . ARG A 1 97 ? -17.359 0.096 -6.707 1 58.88 97 ARG A CA 1
ATOM 758 C C . ARG A 1 97 ? -16.328 -0.295 -5.664 1 58.88 97 ARG A C 1
ATOM 760 O O . ARG A 1 97 ? -16.562 -1.176 -4.836 1 58.88 97 ARG A O 1
ATOM 767 N N . ILE A 1 98 ? -15.203 0.289 -5.855 1 55.81 98 ILE A N 1
ATOM 768 C CA . ILE A 1 98 ? -14.242 0.046 -4.789 1 55.81 98 ILE A CA 1
ATOM 769 C C . ILE A 1 98 ? -14.742 0.675 -3.49 1 55.81 98 ILE A C 1
ATOM 771 O O . ILE A 1 98 ? -14.672 1.894 -3.314 1 55.81 98 ILE A O 1
ATOM 775 N N . LEU A 1 99 ? -16.078 0.211 -3.078 1 51.72 99 LEU A N 1
ATOM 776 C CA . LEU A 1 99 ? -16.703 0.706 -1.857 1 51.72 99 LEU A CA 1
ATOM 777 C C . LEU A 1 99 ? -16.062 0.077 -0.624 1 51.72 99 LEU A C 1
ATOM 779 O O . LEU A 1 99 ? -15.75 -1.115 -0.622 1 51.72 99 LEU A O 1
ATOM 783 N N . ILE A 1 100 ? -15.43 0.902 0.12 1 52.25 100 ILE A N 1
ATOM 784 C CA . ILE A 1 100 ? -15.008 0.452 1.439 1 52.25 100 ILE A CA 1
ATOM 785 C C . ILE A 1 100 ? -16.188 0.494 2.408 1 52.25 100 ILE A C 1
ATOM 787 O O . ILE A 1 100 ? -16.75 1.561 2.666 1 52.25 100 ILE A O 1
ATOM 791 N N . SER A 1 101 ? -17.234 -0.331 2.125 1 48 101 SER A N 1
ATOM 792 C CA . SER A 1 101 ? -18.453 -0.337 2.93 1 48 101 SER A CA 1
ATOM 793 C C . SER A 1 101 ? -18.156 -0.009 4.387 1 48 101 SER A C 1
ATOM 795 O O . SER A 1 101 ? -19.016 0.515 5.102 1 48 101 SER A O 1
ATOM 797 N N . GLY A 1 102 ? -17.344 -0.603 4.996 1 48 102 GLY A N 1
ATOM 798 C CA . GLY A 1 102 ? -17.328 -0.541 6.445 1 48 102 GLY A CA 1
ATOM 799 C C . GLY A 1 102 ? -17.156 0.867 6.984 1 48 102 GLY A C 1
ATOM 800 O O . GLY A 1 102 ? -17.172 1.081 8.195 1 48 102 GLY A O 1
ATOM 801 N N . MET A 1 103 ? -16.766 1.757 6.133 1 45.72 103 MET A N 1
ATOM 802 C CA . MET A 1 103 ? -16.547 3.068 6.73 1 45.72 103 MET A CA 1
ATOM 803 C C . MET A 1 103 ? -17.859 3.812 6.938 1 45.72 103 MET A C 1
ATOM 805 O O . MET A 1 103 ? -17.891 4.883 7.547 1 45.72 103 MET A O 1
ATOM 809 N N . SER A 1 104 ? -18.875 3.492 6.316 1 42.5 104 SER A N 1
ATOM 810 C CA . SER A 1 104 ? -20.109 4.246 6.508 1 42.5 104 SER A CA 1
ATOM 811 C C . SER A 1 104 ? -20.797 3.873 7.82 1 42.5 104 SER A C 1
ATOM 813 O O . SER A 1 104 ? -21.859 4.398 8.141 1 42.5 104 SER A O 1
ATOM 815 N N . GLY A 1 105 ? -20.391 3.088 8.664 1 35.56 105 GLY A N 1
ATOM 816 C CA . GLY A 1 105 ? -21.344 3.061 9.766 1 35.56 105 GLY A CA 1
ATOM 817 C C . GLY A 1 105 ? -21.312 4.324 10.602 1 35.56 105 GLY A C 1
ATOM 818 O O . GLY A 1 105 ? -20.312 5.047 10.617 1 35.56 105 GLY A O 1
ATOM 819 N N . MET B 1 1 ? 20.344 -0.113 -14.086 1 61.41 1 MET B N 1
ATOM 820 C CA . MET B 1 1 ? 19.031 -0.725 -13.945 1 61.41 1 MET B CA 1
ATOM 821 C C . MET B 1 1 ? 17.953 0.334 -13.695 1 61.41 1 MET B C 1
ATOM 823 O O . MET B 1 1 ? 18.25 1.385 -13.117 1 61.41 1 MET B O 1
ATOM 827 N N . GLU B 1 2 ? 16.953 0.27 -14.383 1 72.5 2 GLU B N 1
ATOM 828 C CA . GLU B 1 2 ? 15.945 1.321 -14.438 1 72.5 2 GLU B CA 1
ATOM 829 C C . GLU B 1 2 ? 15.25 1.489 -13.086 1 72.5 2 GLU B C 1
ATOM 831 O O . GLU B 1 2 ? 15.094 0.523 -12.336 1 72.5 2 GLU B O 1
ATOM 836 N N . ASP B 1 3 ? 15.055 2.643 -12.656 1 86.5 3 ASP B N 1
ATOM 837 C CA . ASP B 1 3 ? 14.312 3.037 -11.461 1 86.5 3 ASP B CA 1
ATOM 838 C C . ASP B 1 3 ? 12.883 2.49 -11.492 1 86.5 3 ASP B C 1
ATOM 840 O O . ASP B 1 3 ? 12.328 2.266 -12.57 1 86.5 3 ASP B O 1
ATOM 844 N N . LEU B 1 4 ? 12.445 1.921 -10.422 1 91.06 4 LEU B N 1
ATOM 845 C CA . LEU B 1 4 ? 11.062 1.48 -10.289 1 91.06 4 LEU B CA 1
ATOM 846 C C . LEU B 1 4 ? 10.203 2.57 -9.656 1 91.06 4 LEU B C 1
ATOM 848 O O . LEU B 1 4 ? 10.625 3.227 -8.703 1 91.06 4 LEU B O 1
ATOM 852 N N . VAL B 1 5 ? 9.07 2.85 -10.359 1 94.75 5 VAL B N 1
ATOM 853 C CA . VAL B 1 5 ? 8.125 3.824 -9.82 1 94.75 5 VAL B CA 1
ATOM 854 C C . VAL B 1 5 ? 6.77 3.162 -9.602 1 94.75 5 VAL B C 1
ATOM 856 O O . VAL B 1 5 ? 6.242 2.494 -10.492 1 94.75 5 VAL B O 1
ATOM 859 N N . TYR B 1 6 ? 6.289 3.287 -8.438 1 95.12 6 TYR B N 1
ATOM 860 C CA . TYR B 1 6 ? 4.957 2.803 -8.094 1 95.12 6 TYR B CA 1
ATOM 861 C C . TYR B 1 6 ? 4.066 3.947 -7.625 1 95.12 6 TYR B C 1
ATOM 863 O O . TYR B 1 6 ? 4.527 4.867 -6.945 1 95.12 6 TYR B O 1
ATOM 871 N N . LYS B 1 7 ? 2.832 3.812 -8.062 1 95.19 7 LYS B N 1
ATOM 872 C CA . LYS B 1 7 ? 1.812 4.77 -7.645 1 95.19 7 LYS B CA 1
ATOM 873 C C . LYS B 1 7 ? 0.718 4.086 -6.832 1 95.19 7 LYS B C 1
ATOM 875 O O . LYS B 1 7 ? 0.153 3.08 -7.266 1 95.19 7 LYS B O 1
ATOM 880 N N . ILE B 1 8 ? 0.448 4.68 -5.617 1 93.5 8 ILE B N 1
ATOM 881 C CA . ILE B 1 8 ? -0.68 4.188 -4.832 1 93.5 8 ILE B CA 1
ATOM 882 C C . ILE B 1 8 ? -1.532 5.363 -4.359 1 93.5 8 ILE B C 1
ATOM 884 O O . ILE B 1 8 ? -1.055 6.496 -4.301 1 93.5 8 ILE B O 1
ATOM 888 N N . ILE B 1 9 ? -2.826 4.996 -4.137 1 90.69 9 ILE B N 1
ATOM 889 C CA . ILE B 1 9 ? -3.746 5.941 -3.514 1 90.69 9 ILE B CA 1
ATOM 890 C C . ILE B 1 9 ? -4.129 5.445 -2.121 1 90.69 9 ILE B C 1
ATOM 892 O O . ILE B 1 9 ? -4.309 4.242 -1.91 1 90.69 9 ILE B O 1
ATOM 896 N N . VAL B 1 10 ? -4.152 6.43 -1.151 1 90.44 10 VAL B N 1
ATOM 897 C CA . VAL B 1 10 ? -4.508 6.078 0.219 1 90.44 10 VAL B CA 1
ATOM 898 C C . VAL B 1 10 ? -5.984 6.375 0.462 1 90.44 10 VAL B C 1
ATOM 900 O O . VAL B 1 10 ? -6.445 7.496 0.237 1 90.44 10 VAL B O 1
ATOM 903 N N . ILE B 1 11 ? -6.664 5.34 0.888 1 85 11 ILE B N 1
ATOM 904 C CA . ILE B 1 11 ? -8.102 5.469 1.106 1 85 11 ILE B CA 1
ATOM 905 C C . ILE B 1 11 ? -8.461 4.949 2.496 1 85 11 ILE B C 1
ATOM 907 O O . ILE B 1 11 ? -7.676 4.227 3.117 1 85 11 ILE B O 1
ATOM 911 N N . GLY B 1 12 ? -9.695 5.406 2.943 1 84.12 12 GLY B N 1
ATOM 912 C CA . GLY B 1 12 ? -10.188 5.086 4.273 1 84.12 12 GLY B CA 1
ATOM 913 C C . GLY B 1 12 ? -11.031 6.188 4.883 1 84.12 12 GLY B C 1
ATOM 914 O O . GLY B 1 12 ? -11.164 7.266 4.301 1 84.12 12 GLY B O 1
ATOM 915 N N . SER B 1 13 ? -11.57 5.926 6.027 1 82.38 13 SER B N 1
ATOM 916 C CA . SER B 1 13 ? -12.453 6.895 6.676 1 82.38 13 SER B CA 1
ATOM 917 C C . SER B 1 13 ? -11.688 8.148 7.082 1 82.38 13 SER B C 1
ATOM 919 O O . SER B 1 13 ? -10.469 8.102 7.293 1 82.38 13 SER B O 1
ATOM 921 N N . VAL B 1 14 ? -12.438 9.211 7.145 1 84.19 14 VAL B N 1
ATOM 922 C CA . VAL B 1 14 ? -11.867 10.461 7.629 1 84.19 14 VAL B CA 1
ATOM 923 C C . VAL B 1 14 ? -11.273 10.258 9.023 1 84.19 14 VAL B C 1
ATOM 925 O O . VAL B 1 14 ? -11.875 9.594 9.867 1 84.19 14 VAL B O 1
ATOM 928 N N . SER B 1 15 ? -10.078 10.812 9.25 1 87.94 15 SER B N 1
ATOM 929 C CA . SER B 1 15 ? -9.406 10.906 10.547 1 87.94 15 SER B CA 1
ATOM 930 C C . SER B 1 15 ? -8.945 9.531 11.023 1 87.94 15 SER B C 1
ATOM 932 O O . SER B 1 15 ? -8.625 9.359 12.203 1 87.94 15 SER B O 1
ATOM 934 N N . VAL B 1 16 ? -8.953 8.578 10.109 1 87.06 16 VAL B N 1
ATOM 935 C CA . VAL B 1 16 ? -8.539 7.238 10.516 1 87.06 16 VAL B CA 1
ATOM 936 C C . VAL B 1 16 ? -7.023 7.188 10.672 1 87.06 16 VAL B C 1
ATOM 938 O O . VAL B 1 16 ? -6.484 6.234 11.242 1 87.06 16 VAL B O 1
ATOM 941 N N . GLY B 1 17 ? -6.238 8.188 10.039 1 91.69 17 GLY B N 1
ATOM 942 C CA . GLY B 1 17 ? -4.789 8.195 10.148 1 91.69 17 GLY B CA 1
ATOM 943 C C . GLY B 1 17 ? -4.086 8.117 8.805 1 91.69 17 GLY B C 1
ATOM 944 O O . GLY B 1 17 ? -2.896 7.805 8.734 1 91.69 17 GLY B O 1
ATOM 945 N N . LYS B 1 18 ? -4.824 8.375 7.699 1 92.25 18 LYS B N 1
ATOM 946 C CA . LYS B 1 18 ? -4.258 8.273 6.355 1 92.25 18 LYS B CA 1
ATOM 947 C C . LYS B 1 18 ? -3.064 9.211 6.195 1 92.25 18 LYS B C 1
ATOM 949 O O . LYS B 1 18 ? -1.99 8.789 5.766 1 92.25 18 LYS B O 1
ATOM 954 N N . SER B 1 19 ? -3.268 10.477 6.59 1 94.88 19 SER B N 1
ATOM 955 C CA . SER B 1 19 ? -2.209 11.469 6.418 1 94.88 19 SER B CA 1
ATOM 956 C C . SER B 1 19 ? -1.029 11.18 7.34 1 94.88 19 SER B C 1
ATOM 958 O O . SER B 1 19 ? 0.124 11.414 6.973 1 94.88 19 SER B O 1
ATOM 960 N N . ASN B 1 20 ? -1.309 10.648 8.516 1 95.56 20 ASN B N 1
ATOM 961 C CA . ASN B 1 20 ? -0.204 10.344 9.422 1 95.56 20 ASN B CA 1
ATOM 962 C C . ASN B 1 20 ? 0.607 9.148 8.93 1 95.56 20 ASN B C 1
ATOM 964 O O . ASN B 1 20 ? 1.833 9.133 9.055 1 95.56 20 ASN B O 1
ATOM 968 N N . ILE B 1 21 ? -0.012 8.164 8.391 1 94.69 21 ILE B N 1
ATOM 969 C CA . ILE B 1 21 ? 0.714 7.027 7.832 1 94.69 21 ILE B CA 1
ATOM 970 C C . ILE B 1 21 ? 1.545 7.488 6.637 1 94.69 21 ILE B C 1
ATOM 972 O O . ILE B 1 21 ? 2.691 7.062 6.469 1 94.69 21 ILE B O 1
ATOM 976 N N . THR B 1 22 ? 0.934 8.305 5.781 1 96.25 22 THR B N 1
ATOM 977 C CA . THR B 1 22 ? 1.646 8.836 4.625 1 96.25 22 THR B CA 1
ATOM 978 C C . THR B 1 22 ? 2.879 9.625 5.062 1 96.25 22 THR B C 1
ATOM 980 O O . THR B 1 22 ? 3.971 9.422 4.531 1 96.25 22 THR B O 1
ATOM 983 N N . SER B 1 23 ? 2.756 10.484 6.043 1 95.88 23 SER B N 1
ATOM 984 C CA . SER B 1 23 ? 3.877 11.289 6.523 1 95.88 23 SER B CA 1
ATOM 985 C C . SER B 1 23 ? 4.941 10.414 7.18 1 95.88 23 SER B C 1
ATOM 987 O O . SER B 1 23 ? 6.137 10.648 7.008 1 95.88 23 SER B O 1
ATOM 989 N N . ARG B 1 24 ? 4.52 9.43 7.949 1 92.62 24 ARG B N 1
ATOM 990 C CA . ARG B 1 24 ? 5.48 8.539 8.586 1 92.62 24 ARG B CA 1
ATOM 991 C C . ARG B 1 24 ? 6.285 7.758 7.551 1 92.62 24 ARG B C 1
ATOM 993 O O . ARG B 1 24 ? 7.504 7.641 7.664 1 92.62 24 ARG B O 1
ATOM 1000 N N . PHE B 1 25 ? 5.566 7.309 6.559 1 93 25 PHE B N 1
ATOM 1001 C CA . PHE B 1 25 ? 6.227 6.527 5.52 1 93 25 PHE B CA 1
ATOM 1002 C C . PHE B 1 25 ? 7.117 7.41 4.656 1 93 25 PHE B C 1
ATOM 1004 O O . PHE B 1 25 ? 8.258 7.055 4.363 1 93 25 PHE B O 1
ATOM 1011 N N . CYS B 1 26 ? 6.66 8.523 4.238 1 94.94 26 CYS B N 1
ATOM 1012 C CA . CYS B 1 26 ? 7.344 9.336 3.238 1 94.94 26 CYS B CA 1
ATOM 1013 C C . CYS B 1 26 ? 8.344 10.281 3.893 1 94.94 26 CYS B C 1
ATOM 1015 O O . CYS B 1 26 ? 9.398 10.562 3.324 1 94.94 26 CYS B O 1
ATOM 1017 N N . ASP B 1 27 ? 8.031 10.797 5.078 1 91.94 27 ASP B N 1
ATOM 1018 C CA . ASP B 1 27 ? 8.828 11.859 5.68 1 91.94 27 ASP B CA 1
ATOM 1019 C C . ASP B 1 27 ? 9.492 11.383 6.965 1 91.94 27 ASP B C 1
ATOM 1021 O O . ASP B 1 27 ? 10.367 12.07 7.508 1 91.94 27 ASP B O 1
ATOM 1025 N N . GLY B 1 28 ? 9.094 10.297 7.441 1 89.44 28 GLY B N 1
ATOM 1026 C CA . GLY B 1 28 ? 9.617 9.844 8.727 1 89.44 28 GLY B CA 1
ATOM 1027 C C . GLY B 1 28 ? 9.109 10.664 9.898 1 89.44 28 GLY B C 1
ATOM 1028 O O . GLY B 1 28 ? 9.812 10.812 10.898 1 89.44 28 GLY B O 1
ATOM 1029 N N . ALA B 1 29 ? 7.93 11.156 9.719 1 92.06 29 ALA B N 1
ATOM 1030 C CA . ALA B 1 29 ? 7.402 12.062 10.742 1 92.06 29 ALA B CA 1
ATOM 1031 C C . ALA B 1 29 ? 5.98 11.664 11.141 1 92.06 29 ALA B C 1
ATOM 1033 O O . ALA B 1 29 ? 5.215 11.172 10.312 1 92.06 29 ALA B O 1
ATOM 1034 N N . PHE B 1 30 ? 5.711 11.828 12.453 1 93.19 30 PHE B N 1
ATOM 1035 C CA . PHE B 1 30 ? 4.375 11.648 13 1 93.19 30 PHE B CA 1
ATOM 1036 C C . PHE B 1 30 ? 3.84 12.953 13.57 1 93.19 30 PHE B C 1
ATOM 1038 O O . PHE B 1 30 ? 4.516 13.625 14.359 1 93.19 30 PHE B O 1
ATOM 1045 N N . TYR B 1 31 ? 2.586 13.297 13.172 1 95.44 31 TYR B N 1
ATOM 1046 C CA . TYR B 1 31 ? 1.94 14.531 13.609 1 95.44 31 TYR B CA 1
ATOM 1047 C C . TYR B 1 31 ? 0.653 14.227 14.375 1 95.44 31 TYR B C 1
ATOM 1049 O O . TYR B 1 31 ? -0.397 14.016 13.766 1 95.44 31 TYR B O 1
ATOM 1057 N N . PRO B 1 32 ? 0.655 14.32 15.711 1 93.25 32 PRO B N 1
ATOM 1058 C CA . PRO B 1 32 ? -0.511 13.945 16.516 1 93.25 32 PRO B CA 1
ATOM 1059 C C . PRO B 1 32 ? -1.72 14.844 16.25 1 93.25 32 PRO B C 1
ATOM 1061 O O . PRO B 1 32 ? -2.861 14.406 16.438 1 93.25 32 PRO B O 1
ATOM 1064 N N . ASP B 1 33 ? -1.453 16.062 15.859 1 93.81 33 ASP B N 1
ATOM 1065 C CA . ASP B 1 33 ? -2.549 17.016 15.68 1 93.81 33 ASP B CA 1
ATOM 1066 C C . ASP B 1 33 ? -2.775 17.328 14.203 1 93.81 33 ASP B C 1
ATOM 1068 O O . ASP B 1 33 ? -3.121 18.453 13.844 1 93.81 33 ASP B O 1
ATOM 1072 N N . LEU B 1 34 ? -2.566 16.375 13.43 1 91.94 34 LEU B N 1
ATOM 1073 C CA . LEU B 1 34 ? -2.711 16.578 12 1 91.94 34 LEU B CA 1
ATOM 1074 C C . LEU B 1 34 ? -4.176 16.781 11.625 1 91.94 34 LEU B C 1
ATOM 1076 O O . LEU B 1 34 ? -5.043 16.031 12.078 1 91.94 34 LEU B O 1
ATOM 1080 N N . VAL B 1 35 ? -4.496 17.875 10.852 1 91.94 35 VAL B N 1
ATOM 1081 C CA . VAL B 1 35 ? -5.863 18.172 10.438 1 91.94 35 VAL B CA 1
ATOM 1082 C C . VAL B 1 35 ? -6.242 17.297 9.242 1 91.94 35 VAL B C 1
ATOM 1084 O O . VAL B 1 35 ? -5.387 16.938 8.43 1 91.94 35 VAL B O 1
ATOM 1087 N N . PRO B 1 36 ? -7.523 16.922 9.086 1 91.25 36 PRO B N 1
ATOM 1088 C CA . PRO B 1 36 ? -7.965 16.094 7.961 1 91.25 36 PRO B CA 1
ATOM 1089 C C . PRO B 1 36 ? -7.602 16.703 6.605 1 91.25 36 PRO B C 1
ATOM 1091 O O . PRO B 1 36 ? -7.652 17.922 6.438 1 91.25 36 PRO B O 1
ATOM 1094 N N . THR B 1 37 ? -7.172 15.844 5.719 1 89.06 37 THR B N 1
ATOM 1095 C CA . THR B 1 37 ? -6.801 16.266 4.375 1 89.06 37 THR B CA 1
ATOM 1096 C C . THR B 1 37 ? -8.008 16.828 3.633 1 89.06 37 THR B C 1
ATOM 1098 O O . THR B 1 37 ? -9.086 16.219 3.639 1 89.06 37 THR B O 1
ATOM 1101 N N . LEU B 1 38 ? -7.816 17.984 3.166 1 86.12 38 LEU B N 1
ATOM 1102 C CA . LEU B 1 38 ? -8.82 18.547 2.27 1 86.12 38 LEU B CA 1
ATOM 1103 C C . LEU B 1 38 ? -8.469 18.25 0.813 1 86.12 38 LEU B C 1
ATOM 1105 O O . LEU B 1 38 ? -7.449 18.734 0.312 1 86.12 38 LEU B O 1
ATOM 1109 N N . GLY B 1 39 ? -9.383 17.391 0.182 1 84.19 39 GLY B N 1
ATOM 1110 C CA . GLY B 1 39 ? -9.055 16.984 -1.176 1 84.19 39 GLY B CA 1
ATOM 1111 C C . GLY B 1 39 ? -8.031 15.875 -1.233 1 84.19 39 GLY B C 1
ATOM 1112 O O . GLY B 1 39 ? -8.273 14.773 -0.726 1 84.19 39 GLY B O 1
ATOM 1113 N N . MET B 1 40 ? -6.871 16.234 -1.883 1 88.56 40 MET B N 1
ATOM 1114 C CA . MET B 1 40 ? -5.816 15.234 -2.025 1 88.56 40 MET B CA 1
ATOM 1115 C C . MET B 1 40 ? -4.441 15.867 -1.816 1 88.56 40 MET B C 1
ATOM 1117 O O . MET B 1 40 ? -4.23 17.031 -2.143 1 88.56 40 MET B O 1
ATOM 1121 N N . ASP B 1 41 ? -3.602 15.109 -1.21 1 92.19 41 ASP B N 1
ATOM 1122 C CA . ASP B 1 41 ? -2.195 15.469 -1.056 1 92.19 41 ASP B CA 1
ATOM 1123 C C . ASP B 1 41 ? -1.291 14.43 -1.721 1 92.19 41 ASP B C 1
ATOM 1125 O O . ASP B 1 41 ? -1.666 13.266 -1.854 1 92.19 41 ASP B O 1
ATOM 1129 N N . PHE B 1 42 ? -0.206 14.992 -2.25 1 94.69 42 PHE B N 1
ATOM 1130 C CA . PHE B 1 42 ? 0.757 14.109 -2.904 1 94.69 42 PHE B CA 1
ATOM 1131 C C . PHE B 1 42 ? 2.084 14.109 -2.156 1 94.69 42 PHE B C 1
ATOM 1133 O O . PHE B 1 42 ? 2.59 15.164 -1.775 1 94.69 42 PHE B O 1
ATOM 1140 N N . LYS B 1 43 ? 2.609 12.914 -1.819 1 96.75 43 LYS B N 1
ATOM 1141 C CA . LYS B 1 43 ? 3.951 12.711 -1.282 1 96.75 43 LYS B CA 1
ATOM 1142 C C . LYS B 1 43 ? 4.652 11.547 -1.982 1 96.75 43 LYS B C 1
ATOM 1144 O O . LYS B 1 43 ? 4.031 10.82 -2.76 1 96.75 43 LYS B O 1
ATOM 1149 N N . TYR B 1 44 ? 5.953 11.469 -1.792 1 96.31 44 TYR B N 1
ATOM 1150 C CA . TYR B 1 44 ? 6.691 10.328 -2.322 1 96.31 44 TYR B CA 1
ATOM 1151 C C . TYR B 1 44 ? 7.867 9.969 -1.423 1 96.31 44 TYR B C 1
ATOM 1153 O O . TYR B 1 44 ? 8.281 10.773 -0.582 1 96.31 44 TYR B O 1
ATOM 1161 N N . ARG B 1 45 ? 8.281 8.781 -1.525 1 94.94 45 ARG B N 1
ATOM 1162 C CA . ARG B 1 45 ? 9.555 8.344 -0.949 1 94.94 45 ARG B CA 1
ATOM 1163 C C . ARG B 1 45 ? 10.391 7.602 -1.979 1 94.94 45 ARG B C 1
ATOM 1165 O O . ARG B 1 45 ? 9.867 6.785 -2.742 1 94.94 45 ARG B O 1
ATOM 1172 N N . SER B 1 46 ? 11.633 7.945 -1.984 1 94.94 46 SER B N 1
ATOM 1173 C CA . SER B 1 46 ? 12.625 7.211 -2.77 1 94.94 46 SER B CA 1
ATOM 1174 C C . SER B 1 46 ? 13.547 6.391 -1.874 1 94.94 46 SER B C 1
ATOM 1176 O O . SER B 1 46 ? 13.969 6.863 -0.815 1 94.94 46 SER B O 1
ATOM 1178 N N . CYS B 1 47 ? 13.75 5.152 -2.266 1 95.06 47 CYS B N 1
ATOM 1179 C CA . CYS B 1 47 ? 14.617 4.234 -1.532 1 95.06 47 CYS B CA 1
ATOM 1180 C C . CYS B 1 47 ? 15.477 3.412 -2.486 1 95.06 47 CYS B C 1
ATOM 1182 O O . CYS B 1 47 ? 15.102 3.207 -3.643 1 95.06 47 CYS B O 1
ATOM 1184 N N . ASN B 1 48 ? 16.641 2.998 -1.941 1 94.44 48 ASN B N 1
ATOM 1185 C CA . ASN B 1 48 ? 17.484 2.082 -2.701 1 94.44 48 ASN B CA 1
ATOM 1186 C C . ASN B 1 48 ? 17.344 0.648 -2.195 1 94.44 48 ASN B C 1
ATOM 1188 O O . ASN B 1 48 ? 17.375 0.406 -0.987 1 94.44 48 ASN B O 1
ATOM 1192 N N . THR B 1 49 ? 17.094 -0.302 -3.236 1 92.75 49 THR B N 1
ATOM 1193 C CA . THR B 1 49 ? 17.094 -1.709 -2.85 1 92.75 49 THR B CA 1
ATOM 1194 C C . THR B 1 49 ? 18.469 -2.146 -2.379 1 92.75 49 THR B C 1
ATOM 1196 O O . THR B 1 49 ? 19.453 -1.437 -2.588 1 92.75 49 THR B O 1
ATOM 1199 N N . LEU B 1 50 ? 18.531 -3.256 -1.695 1 91.38 50 LEU B N 1
ATOM 1200 C CA . LEU B 1 50 ? 19.766 -3.633 -1.019 1 91.38 50 LEU B CA 1
ATOM 1201 C C . LEU B 1 50 ? 20.547 -4.652 -1.842 1 91.38 50 LEU B C 1
ATOM 1203 O O . LEU B 1 50 ? 21.641 -5.078 -1.442 1 91.38 50 LEU B O 1
ATOM 1207 N N . GLU B 1 51 ? 20.172 -4.98 -3.002 1 88.25 51 GLU B N 1
ATOM 1208 C CA . GLU B 1 51 ? 20.891 -5.938 -3.836 1 88.25 51 GLU B CA 1
ATOM 1209 C C . GLU B 1 51 ? 22.141 -5.312 -4.441 1 88.25 51 GLU B C 1
ATOM 1211 O O . GLU B 1 51 ? 22.328 -4.094 -4.379 1 88.25 51 GLU B O 1
ATOM 1216 N N . LYS B 1 52 ? 23.125 -6.16 -4.949 1 87.5 52 LYS B N 1
ATOM 1217 C CA . LYS B 1 52 ? 24.391 -5.73 -5.527 1 87.5 52 LYS B CA 1
ATOM 1218 C C . LYS B 1 52 ? 24.172 -4.676 -6.605 1 87.5 52 LYS B C 1
ATOM 1220 O O . LYS B 1 52 ? 24.859 -3.654 -6.633 1 87.5 52 LYS B O 1
ATOM 1225 N N . ASN B 1 53 ? 23.281 -4.91 -7.566 1 88.88 53 ASN B N 1
ATOM 1226 C CA . ASN B 1 53 ? 22.859 -3.916 -8.547 1 88.88 53 ASN B CA 1
ATOM 1227 C C . ASN B 1 53 ? 21.641 -3.131 -8.062 1 88.88 53 ASN B C 1
ATOM 1229 O O . ASN B 1 53 ? 20.547 -3.275 -8.609 1 88.88 53 ASN B O 1
ATOM 1233 N N . SER B 1 54 ? 21.969 -2.238 -7.062 1 89.19 54 SER B N 1
ATOM 1234 C CA . SER B 1 54 ? 20.906 -1.509 -6.379 1 89.19 54 SER B CA 1
ATOM 1235 C C . SER B 1 54 ? 20.047 -0.734 -7.367 1 89.19 54 SER B C 1
ATOM 1237 O O . SER B 1 54 ? 20.562 -0.159 -8.328 1 89.19 54 SER B O 1
ATOM 1239 N N . ARG B 1 55 ? 18.812 -0.826 -7.137 1 90.5 55 ARG B N 1
ATOM 1240 C CA . ARG B 1 55 ? 17.844 -0.05 -7.895 1 90.5 55 ARG B CA 1
ATOM 1241 C C . ARG B 1 55 ? 17.156 0.984 -7.008 1 90.5 55 ARG B C 1
ATOM 1243 O O . ARG B 1 55 ? 16.922 0.739 -5.82 1 90.5 55 ARG B O 1
ATOM 1250 N N . CYS B 1 56 ? 16.859 2.139 -7.605 1 93.62 56 CYS B N 1
ATOM 1251 C CA . CYS B 1 56 ? 16.062 3.137 -6.906 1 93.62 56 CYS B CA 1
ATOM 1252 C C . CYS B 1 56 ? 14.57 2.854 -7.074 1 93.62 56 CYS B C 1
ATOM 1254 O O . CYS B 1 56 ? 14.094 2.641 -8.195 1 93.62 56 CYS B O 1
ATOM 1256 N N . VAL B 1 57 ? 13.906 2.727 -5.938 1 93.88 57 VAL B N 1
ATOM 1257 C CA . VAL B 1 57 ? 12.453 2.578 -5.926 1 93.88 57 VAL B CA 1
ATOM 1258 C C . VAL B 1 57 ? 11.805 3.869 -5.43 1 93.88 57 VAL B C 1
ATOM 1260 O O . VAL B 1 57 ? 12.18 4.391 -4.375 1 93.88 57 VAL B O 1
ATOM 1263 N N . ARG B 1 58 ? 10.938 4.367 -6.234 1 95 58 ARG B N 1
ATOM 1264 C CA . ARG B 1 58 ? 10.164 5.547 -5.844 1 95 58 ARG B CA 1
ATOM 1265 C C . ARG B 1 58 ? 8.688 5.207 -5.684 1 95 58 ARG B C 1
ATOM 1267 O O . ARG B 1 58 ? 8.055 4.707 -6.617 1 95 58 ARG B O 1
ATOM 1274 N N . LEU B 1 59 ? 8.18 5.426 -4.539 1 95.81 59 LEU B N 1
ATOM 1275 C CA . LEU B 1 59 ? 6.754 5.242 -4.27 1 95.81 59 LEU B CA 1
ATOM 1276 C C . LEU B 1 59 ? 6.035 6.586 -4.223 1 95.81 59 LEU B C 1
ATOM 1278 O O . LEU B 1 59 ? 6.348 7.434 -3.383 1 95.81 59 LEU B O 1
ATOM 1282 N N . GLN B 1 60 ? 5.125 6.742 -5.215 1 96.88 60 GLN B N 1
ATOM 1283 C CA . GLN B 1 60 ? 4.227 7.891 -5.234 1 96.88 60 GLN B CA 1
ATOM 1284 C C . GLN B 1 60 ? 2.949 7.602 -4.449 1 96.88 60 GLN B C 1
ATOM 1286 O O . GLN B 1 60 ? 2.271 6.605 -4.699 1 96.88 60 GLN B O 1
ATOM 1291 N N . VAL B 1 61 ? 2.648 8.5 -3.5 1 96.31 61 VAL B N 1
ATOM 1292 C CA . VAL B 1 61 ? 1.518 8.297 -2.6 1 96.31 61 VAL B CA 1
ATOM 1293 C C . VAL B 1 61 ? 0.538 9.461 -2.734 1 96.31 61 VAL B C 1
ATOM 1295 O O . VAL B 1 61 ? 0.886 10.609 -2.453 1 96.31 61 VAL B O 1
ATOM 1298 N N . TRP B 1 62 ? -0.662 9.133 -3.203 1 93.44 62 TRP B N 1
ATOM 1299 C CA . TRP B 1 62 ? -1.754 10.102 -3.266 1 93.44 62 TRP B CA 1
ATOM 1300 C C . TRP B 1 62 ? -2.713 9.914 -2.096 1 93.44 62 TRP B C 1
ATOM 1302 O O . TRP B 1 62 ? -3.422 8.906 -2.02 1 93.44 62 TRP B O 1
ATOM 1312 N N . ASP B 1 63 ? -2.652 10.852 -1.15 1 92.75 63 ASP B N 1
ATOM 1313 C CA . ASP B 1 63 ? -3.414 10.844 0.095 1 92.75 63 ASP B CA 1
ATOM 1314 C C . ASP B 1 63 ? -4.738 11.586 -0.067 1 92.75 63 ASP B C 1
ATOM 1316 O O . ASP B 1 63 ? -4.754 12.758 -0.434 1 92.75 63 ASP B O 1
ATOM 1320 N N . THR B 1 64 ? -5.848 10.859 0.284 1 87.12 64 THR B N 1
ATOM 1321 C CA . THR B 1 64 ? -7.16 11.438 0.009 1 87.12 64 THR B CA 1
ATOM 1322 C C . THR B 1 64 ? -7.918 11.711 1.307 1 87.12 64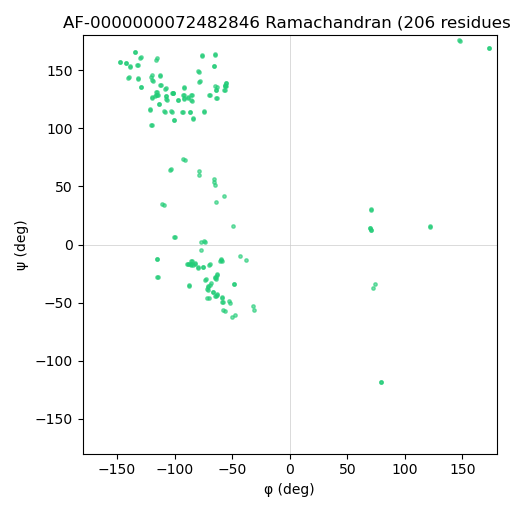 THR B C 1
ATOM 1324 O O . THR B 1 64 ? -7.57 11.164 2.357 1 87.12 64 THR B O 1
ATOM 1327 N N . SER B 1 65 ? -8.945 12.57 1.346 1 82.25 65 SER B N 1
ATOM 1328 C CA . SER B 1 65 ? -9.773 12.891 2.502 1 82.25 65 SER B CA 1
ATOM 1329 C C . SER B 1 65 ? -10.75 11.758 2.814 1 82.25 65 SER B C 1
ATOM 1331 O O . SER B 1 65 ? -11.312 11.703 3.908 1 82.25 65 SER B O 1
ATOM 1333 N N . GLY B 1 66 ? -10.75 10.688 2.168 1 64.75 66 GLY B N 1
ATOM 1334 C CA . GLY B 1 66 ? -11.656 9.578 2.443 1 64.75 66 GLY B CA 1
ATOM 1335 C C . GLY B 1 66 ? -13.086 9.852 2.016 1 64.75 66 GLY B C 1
ATOM 1336 O O . GLY B 1 66 ? -13.906 8.938 1.975 1 64.75 66 GLY B O 1
ATOM 1337 N N . GLN B 1 67 ? -13.648 11.102 2.154 1 55.75 67 GLN B N 1
ATOM 1338 C CA . GLN B 1 67 ? -15.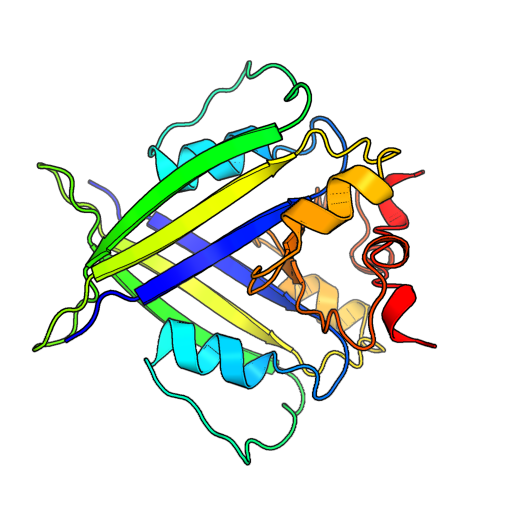055 11.406 1.892 1 55.75 67 GLN B CA 1
ATOM 1339 C C . GLN B 1 67 ? -15.398 11.188 0.422 1 55.75 67 GLN B C 1
ATOM 1341 O O . GLN B 1 67 ? -15.453 12.141 -0.359 1 55.75 67 GLN B O 1
ATOM 1346 N N . ASP B 1 68 ? -14.914 10.32 -0.143 1 51.09 68 ASP B N 1
ATOM 1347 C CA . ASP B 1 68 ? -14.984 10.305 -1.602 1 51.09 68 ASP B CA 1
ATOM 1348 C C . ASP B 1 68 ? -16.422 10.352 -2.088 1 51.09 68 ASP B C 1
ATOM 1350 O O . ASP B 1 68 ? -17.094 9.32 -2.156 1 51.09 68 ASP B O 1
ATOM 1354 N N . ASP B 1 69 ? -17.297 11.109 -1.56 1 45.06 69 ASP B N 1
ATOM 1355 C CA . ASP B 1 69 ? -18.344 11.414 -2.521 1 45.06 69 ASP B CA 1
ATOM 1356 C C . ASP B 1 69 ? -17.766 11.617 -3.922 1 45.06 69 ASP B C 1
ATOM 1358 O O . ASP B 1 69 ? -18.516 11.789 -4.887 1 45.06 69 ASP B O 1
ATOM 1362 N N . PHE B 1 70 ? -16.578 11.758 -4.109 1 45.03 70 PHE B N 1
ATOM 1363 C CA . PHE B 1 70 ? -16.141 12.281 -5.398 1 45.03 70 PHE B CA 1
ATOM 1364 C C . PHE B 1 70 ? -15.586 11.172 -6.277 1 45.03 70 PHE B C 1
ATOM 1366 O O . PHE B 1 70 ? -14.367 11.039 -6.422 1 45.03 70 PHE B O 1
ATOM 1373 N N . VAL B 1 71 ? -16.453 10.242 -6.641 1 48.06 71 VAL B N 1
ATOM 1374 C CA . VAL B 1 71 ? -16.234 9.062 -7.469 1 48.06 71 VAL B CA 1
ATOM 1375 C C . VAL B 1 71 ? -15.453 9.453 -8.727 1 48.06 71 VAL B C 1
ATOM 1377 O O . VAL B 1 71 ? -14.477 8.797 -9.086 1 48.06 71 VAL B O 1
ATOM 1380 N N . THR B 1 72 ? -16.172 10.367 -9.438 1 48.09 72 THR B N 1
ATOM 1381 C CA . THR B 1 72 ? -15.625 10.672 -10.758 1 48.09 72 THR B CA 1
ATOM 1382 C C . THR B 1 72 ? -14.195 11.195 -10.641 1 48.09 72 THR B C 1
ATOM 1384 O O . THR B 1 72 ? -13.305 10.75 -11.359 1 48.09 72 THR B O 1
ATOM 1387 N N . LEU B 1 73 ? -14.039 12.242 -9.875 1 53.12 73 LEU B N 1
ATOM 1388 C CA . LEU B 1 73 ? -12.734 12.867 -9.719 1 53.12 73 LEU B CA 1
ATOM 1389 C C . LEU B 1 73 ? -11.727 11.891 -9.133 1 53.12 73 LEU B C 1
ATOM 1391 O O . LEU B 1 73 ? -10.539 11.93 -9.469 1 53.12 73 LEU B O 1
ATOM 1395 N N . THR B 1 74 ? -12.297 10.867 -8.656 1 60.56 74 THR B N 1
ATOM 1396 C CA . THR B 1 74 ? -11.438 9.906 -7.977 1 60.56 74 THR B CA 1
ATOM 1397 C C . THR B 1 74 ? -10.875 8.883 -8.969 1 60.56 74 THR B C 1
ATOM 1399 O O . THR B 1 74 ? -9.734 8.438 -8.828 1 60.56 74 THR B O 1
ATOM 1402 N N . THR B 1 75 ? -11.602 8.914 -10.133 1 69.38 75 THR B N 1
ATOM 1403 C CA . THR B 1 75 ? -11.18 7.883 -11.078 1 69.38 75 THR B CA 1
ATOM 1404 C C . THR B 1 75 ? -9.805 8.219 -11.664 1 69.38 75 THR B C 1
ATOM 1406 O O . THR B 1 75 ? -8.992 7.32 -11.891 1 69.38 75 THR B O 1
ATOM 1409 N N . ALA B 1 76 ? -9.625 9.516 -11.844 1 76.12 76 ALA B N 1
ATOM 1410 C CA . ALA B 1 76 ? -8.359 9.938 -12.438 1 76.12 76 ALA B CA 1
ATOM 1411 C C . ALA B 1 76 ? -7.184 9.578 -11.539 1 76.12 76 ALA B C 1
ATOM 1413 O O . ALA B 1 76 ? -6.102 9.242 -12.023 1 76.12 76 ALA B O 1
ATOM 1414 N N . PHE B 1 77 ? -7.465 9.484 -10.336 1 79.75 77 PHE B N 1
ATOM 1415 C CA . PHE B 1 77 ? -6.367 9.242 -9.406 1 79.75 77 PHE B CA 1
ATOM 1416 C C . PHE B 1 77 ? -6.055 7.754 -9.305 1 79.75 77 PHE B C 1
ATOM 1418 O O . PHE B 1 77 ? -4.965 7.371 -8.875 1 79.75 77 PHE B O 1
ATOM 1425 N N . TYR B 1 78 ? -7.016 7.066 -9.828 1 82.88 78 TYR B N 1
ATOM 1426 C CA . TYR B 1 78 ? -6.789 5.629 -9.789 1 82.88 78 TYR B CA 1
ATOM 1427 C C . TYR B 1 78 ? -6 5.168 -11.008 1 82.88 78 TYR B C 1
ATOM 1429 O O . TYR B 1 78 ? -5.426 4.078 -11.016 1 82.88 78 TYR B O 1
ATOM 1437 N N . ARG B 1 79 ? -6.023 6.059 -11.914 1 85 79 ARG B N 1
ATOM 1438 C CA . ARG B 1 79 ? -5.332 5.668 -13.141 1 85 79 ARG B CA 1
ATOM 1439 C C . ARG B 1 79 ? -3.84 5.469 -12.883 1 85 79 ARG B C 1
ATOM 1441 O O . ARG B 1 79 ? -3.207 6.277 -12.203 1 85 79 ARG B O 1
ATOM 1448 N N . ASN B 1 80 ? -3.303 4.379 -13.367 1 88.56 80 ASN B N 1
ATOM 1449 C CA . ASN B 1 80 ? -1.89 4.016 -13.312 1 88.56 80 ASN B CA 1
ATOM 1450 C C . ASN B 1 80 ? -1.461 3.662 -11.891 1 88.56 80 ASN B C 1
ATOM 1452 O O . ASN B 1 80 ? -0.268 3.535 -11.609 1 88.56 80 ASN B O 1
ATOM 1456 N N . CYS B 1 81 ? -2.508 3.488 -11.023 1 90.88 81 CYS B N 1
ATOM 1457 C CA . CYS B 1 81 ? -2.182 3.008 -9.688 1 90.88 81 CYS B CA 1
ATOM 1458 C C . CYS B 1 81 ? -1.929 1.506 -9.688 1 90.88 81 CYS B C 1
ATOM 1460 O O . CYS B 1 81 ? -2.637 0.756 -10.367 1 90.88 81 CYS B O 1
ATOM 1462 N N . GLN B 1 82 ? -0.916 1.05 -8.914 1 89.94 82 GLN B N 1
ATOM 1463 C CA . GLN B 1 82 ? -0.675 -0.377 -8.727 1 89.94 82 GLN B CA 1
ATOM 1464 C C . GLN B 1 82 ? -1.587 -0.952 -7.645 1 89.94 82 GLN B C 1
ATOM 1466 O O . GLN B 1 82 ? -1.749 -2.17 -7.543 1 89.94 82 GLN B O 1
ATOM 1471 N N . GLY B 1 83 ? -2.23 -0.09 -6.785 1 88.5 83 GLY B N 1
ATOM 1472 C CA . GLY B 1 83 ? -3.176 -0.467 -5.746 1 88.5 83 GLY B CA 1
ATOM 1473 C C . GLY B 1 83 ? -3.58 0.695 -4.855 1 88.5 83 GLY B C 1
ATOM 1474 O O . GLY B 1 83 ? -3.066 1.806 -5.004 1 88.5 83 GLY B O 1
ATOM 1475 N N . ALA B 1 84 ? -4.582 0.401 -4.094 1 88.62 84 ALA B N 1
ATOM 1476 C CA . ALA B 1 84 ? -5.023 1.355 -3.08 1 88.62 84 ALA B CA 1
ATOM 1477 C C . ALA B 1 84 ? -4.652 0.876 -1.681 1 88.62 84 ALA B C 1
ATOM 1479 O O . ALA B 1 84 ? -4.895 -0.281 -1.328 1 88.62 84 ALA B O 1
ATOM 1480 N N . LEU B 1 85 ? -3.994 1.784 -0.957 1 91.25 85 LEU B N 1
ATOM 1481 C CA . LEU B 1 85 ? -3.744 1.473 0.447 1 91.25 85 LEU B CA 1
ATOM 1482 C C . LEU B 1 85 ? -4.949 1.838 1.308 1 91.25 85 LEU B C 1
ATOM 1484 O O . LEU B 1 85 ? -5.223 3.02 1.531 1 91.25 85 LEU B O 1
ATOM 1488 N N . LEU B 1 86 ? -5.594 0.841 1.75 1 86.62 86 LEU B N 1
ATOM 1489 C CA . LEU B 1 86 ? -6.738 1.021 2.637 1 86.62 86 LEU B CA 1
ATOM 1490 C C . LEU B 1 86 ? -6.289 1.114 4.09 1 86.62 86 LEU B C 1
ATOM 1492 O O . LEU B 1 86 ? -5.738 0.156 4.637 1 86.62 86 LEU B O 1
ATOM 1496 N N . CYS B 1 87 ? -6.5 2.273 4.641 1 88.75 87 CYS B N 1
ATOM 1497 C CA . CYS B 1 87 ? -6.234 2.463 6.062 1 88.75 87 CYS B CA 1
ATOM 1498 C C . CYS B 1 87 ? -7.484 2.189 6.891 1 88.75 87 CYS B C 1
ATOM 1500 O O . CYS B 1 87 ? -8.586 2.562 6.496 1 88.75 87 CYS B O 1
ATOM 1502 N N . PHE B 1 88 ? -7.312 1.45 7.996 1 84.44 88 PHE B N 1
ATOM 1503 C CA . PHE B 1 88 ? -8.414 1.087 8.875 1 84.44 88 PHE B CA 1
ATOM 1504 C C . PHE B 1 88 ? -7.98 1.118 10.336 1 84.44 88 PHE B C 1
ATOM 1506 O O . PHE B 1 88 ? -6.785 1.167 10.625 1 84.44 88 PHE B O 1
ATOM 1513 N N . ASP B 1 89 ? -8.945 1.287 11.148 1 82.62 89 ASP B N 1
ATOM 1514 C CA . ASP B 1 89 ? -8.758 1.173 12.594 1 82.62 89 ASP B CA 1
ATOM 1515 C C . ASP B 1 89 ? -9.422 -0.092 13.133 1 82.62 89 ASP B C 1
ATOM 1517 O O . ASP B 1 89 ? -10.648 -0.202 13.141 1 82.62 89 ASP B O 1
ATOM 1521 N N . LEU B 1 90 ? -8.586 -0.992 13.633 1 77.31 90 LEU B N 1
ATOM 1522 C CA . LEU B 1 90 ? -9.117 -2.281 14.055 1 77.31 90 LEU B CA 1
ATOM 1523 C C . LEU B 1 90 ? -9.969 -2.135 15.312 1 77.31 90 LEU B C 1
ATOM 1525 O O . LEU B 1 90 ? -10.727 -3.041 15.664 1 77.31 90 LEU B O 1
ATOM 1529 N N . ARG B 1 91 ? -9.812 -1.005 16.016 1 76.88 91 ARG B N 1
ATOM 1530 C CA . ARG B 1 91 ? -10.641 -0.774 17.188 1 76.88 91 ARG B CA 1
ATOM 1531 C C . ARG B 1 91 ? -12.078 -0.439 16.797 1 76.88 91 ARG B C 1
ATOM 1533 O O . ARG B 1 91 ? -13.016 -0.724 17.531 1 76.88 91 ARG B O 1
ATOM 1540 N N . THR B 1 92 ? -12.234 0.175 15.625 1 75.06 92 THR B N 1
ATOM 1541 C CA . THR B 1 92 ? -13.547 0.641 15.211 1 75.06 92 THR B CA 1
ATOM 1542 C C . THR B 1 92 ? -14.023 -0.117 13.977 1 75.06 92 THR B C 1
ATOM 1544 O O . THR B 1 92 ? -15.227 -0.274 13.758 1 75.06 92 THR B O 1
ATOM 1547 N N . ASP B 1 93 ? -13.008 -0.565 13.203 1 71.88 93 ASP B N 1
ATOM 1548 C CA . ASP B 1 93 ? -13.344 -1.241 11.953 1 71.88 93 ASP B CA 1
ATOM 1549 C C . ASP B 1 93 ? -13.219 -2.756 12.102 1 71.88 93 ASP B C 1
ATOM 1551 O O . ASP B 1 93 ? -12.336 -3.248 12.805 1 71.88 93 ASP B O 1
ATOM 1555 N N . SER B 1 94 ? -14.312 -3.48 11.656 1 64.88 94 SER B N 1
ATOM 1556 C CA . SER B 1 94 ? -14.195 -4.934 11.617 1 64.88 94 SER B CA 1
ATOM 1557 C C . SER B 1 94 ? -13.547 -5.398 10.312 1 64.88 94 SER B C 1
ATOM 1559 O O . SER B 1 94 ? -13.906 -4.922 9.234 1 64.88 94 SER B O 1
ATOM 1561 N N . PRO B 1 95 ? -12.508 -6.234 10.453 1 63.06 95 PRO B 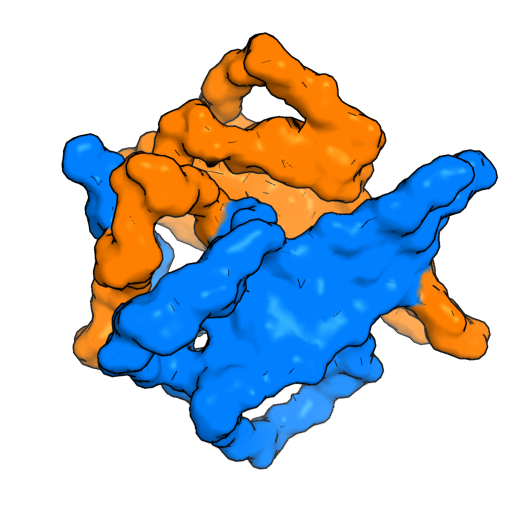N 1
ATOM 1562 C CA . PRO B 1 95 ? -11.922 -6.777 9.227 1 63.06 95 PRO B CA 1
ATOM 1563 C C . PRO B 1 95 ? -12.977 -7.336 8.273 1 63.06 95 PRO B C 1
ATOM 1565 O O . PRO B 1 95 ? -12.82 -7.234 7.051 1 63.06 95 PRO B O 1
ATOM 1568 N N . SER B 1 96 ? -14.031 -7.891 8.859 1 61.66 96 SER B N 1
ATOM 1569 C CA . SER B 1 96 ? -15.094 -8.477 8.039 1 61.66 96 SER B CA 1
ATOM 1570 C C . SER B 1 96 ? -15.789 -7.41 7.203 1 61.66 96 SER B C 1
ATOM 1572 O O . SER B 1 96 ? -16.391 -7.723 6.172 1 61.66 96 SER B O 1
ATOM 1574 N N . ARG B 1 97 ? -15.75 -6.359 7.762 1 58.81 97 ARG B N 1
ATOM 1575 C CA . ARG B 1 97 ? -16.453 -5.289 7.062 1 58.81 97 ARG B CA 1
ATOM 1576 C C . ARG B 1 97 ? -15.57 -4.645 6.004 1 58.81 97 ARG B C 1
ATOM 1578 O O . ARG B 1 97 ? -16.047 -3.865 5.176 1 58.81 97 ARG B O 1
ATOM 1585 N N . ILE B 1 98 ? -14.344 -4.906 6.18 1 55.97 98 ILE B N 1
ATOM 1586 C CA . ILE B 1 98 ? -13.492 -4.43 5.098 1 55.97 98 ILE B CA 1
ATOM 1587 C C . ILE B 1 98 ? -13.82 -5.184 3.812 1 55.97 98 ILE B C 1
ATOM 1589 O O . ILE B 1 98 ? -13.414 -6.332 3.639 1 55.97 98 ILE B O 1
ATOM 1593 N N . LEU B 1 99 ? -15.234 -5.137 3.438 1 51.53 99 LEU B N 1
ATOM 1594 C CA . LEU B 1 99 ? -15.727 -5.801 2.234 1 51.53 99 LEU B CA 1
ATOM 1595 C C . LEU B 1 99 ? -15.32 -5.031 0.983 1 51.53 99 LEU B C 1
ATOM 1597 O O . LEU B 1 99 ? -15.352 -3.797 0.972 1 51.53 99 LEU B O 1
ATOM 1601 N N . ILE B 1 100 ? -14.5 -5.668 0.217 1 52.38 100 ILE B N 1
ATOM 1602 C CA . ILE B 1 100 ? -14.242 -5.133 -1.117 1 52.38 100 ILE B CA 1
ATOM 1603 C C . ILE B 1 100 ? -15.406 -5.496 -2.045 1 52.38 100 ILE B C 1
ATOM 1605 O O . ILE B 1 100 ? -15.672 -6.676 -2.285 1 52.38 100 ILE B O 1
ATOM 1609 N N . SER B 1 101 ? -16.641 -5.023 -1.681 1 47.88 101 SER B N 1
ATOM 1610 C CA . SER B 1 101 ? -17.844 -5.367 -2.438 1 47.88 101 SER B CA 1
ATOM 1611 C C . SER B 1 101 ? -17.531 -5.578 -3.914 1 47.88 101 SER B C 1
ATOM 1613 O O . SER B 1 101 ? -18.188 -6.367 -4.59 1 47.88 101 SER B O 1
ATOM 1615 N N . GLY B 1 102 ? -17 -4.727 -4.547 1 47.75 102 GLY B N 1
ATOM 1616 C CA . GLY B 1 102 ? -17.047 -4.75 -6 1 47.75 102 GLY B CA 1
ATOM 1617 C C . GLY B 1 102 ? -16.422 -5.996 -6.598 1 47.75 102 GLY B C 1
ATOM 1618 O O . GLY B 1 102 ? -16.422 -6.164 -7.82 1 47.75 102 GLY B O 1
ATOM 1619 N N . MET B 1 103 ? -15.719 -6.742 -5.793 1 45.56 103 MET B N 1
ATOM 1620 C CA . MET B 1 103 ? -15.102 -7.887 -6.453 1 45.56 103 MET B CA 1
ATOM 1621 C C . MET B 1 103 ? -16.109 -9.016 -6.645 1 45.56 103 MET B C 1
ATOM 1623 O O . MET B 1 103 ? -15.82 -10 -7.328 1 45.56 103 MET B O 1
ATOM 1627 N N . SER B 1 104 ? -17.156 -9.086 -5.965 1 42.28 104 SER B N 1
ATOM 1628 C CA . SER B 1 104 ? -18.078 -10.195 -6.133 1 42.28 104 SER B CA 1
ATOM 1629 C C . SER B 1 104 ? -18.922 -10.031 -7.398 1 42.28 104 SER B C 1
ATOM 1631 O O . SER B 1 104 ? -19.75 -10.883 -7.711 1 42.28 104 SER B O 1
ATOM 1633 N N . GLY B 1 105 ? -18.922 -9.078 -8.156 1 35.69 105 GLY B N 1
ATOM 1634 C CA . GLY B 1 105 ? -19.906 -9.305 -9.203 1 35.69 105 GLY B CA 1
ATOM 1635 C C . GLY B 1 105 ? -19.484 -10.375 -10.188 1 35.69 105 GLY B C 1
ATOM 1636 O O . GLY B 1 105 ? -18.297 -10.656 -10.344 1 35.69 105 GLY B O 1
#

Organism: Leishmania tarentolae (NCBI:txid5689)

Radius of gyration: 16.44 Å; Cα contacts (8 Å, |Δi|>4): 426; chains: 2; bounding box: 46×39×34 Å